Protein AF-A0A4D7B0X1-F1 (afdb_monomer)

Radius of gyration: 19.56 Å; Cα contacts (8 Å, |Δi|>4): 392; chains: 1; bounding box: 53×34×55 Å

Nearest PDB structures (foldseek):
  6jmq-assembly1_A  TM=2.233E-01  e=4.696E-01  Homo sapiens
  7f81-assembly4_D  TM=2.112E-01  e=8.836E+00  Enterobacter sp. CJF-002

Mean predicted aligned error: 10.94 Å

Solvent-accessible surface area (backbone atoms only — not comparable to full-atom values): 12988 Å² total; per-residue (Å²): 136,78,85,76,61,81,70,58,91,82,32,68,39,58,59,87,56,78,74,77,58,63,39,99,85,73,44,60,78,52,63,57,38,32,34,40,14,57,88,12,40,41,31,32,44,83,87,35,56,40,36,31,41,48,22,30,34,94,87,68,50,54,28,38,37,42,32,56,60,90,81,54,52,25,34,30,60,68,91,55,70,67,46,51,78,72,38,60,72,70,62,51,92,60,48,58,41,39,24,41,68,49,81,46,68,65,37,32,38,41,47,76,44,91,64,76,80,74,79,82,81,71,77,52,54,86,45,25,42,61,60,50,52,55,49,67,68,29,66,69,58,24,60,54,39,60,41,43,69,44,34,56,19,32,34,50,54,39,39,53,28,34,33,32,25,77,94,74,76,43,54,32,52,34,50,69,62,47,24,18,35,54,51,21,65,37,44,67,48,74,57,48,23,62,57,49,57,54,57,61,74,73,51,86,85,66,63,65,69,60,45,53,51,24,31,50,52,36,51,52,55,41,41,77,77,49,38,39,79,75,46,68,74,130

Secondary structure (DSSP, 8-state):
------PPTT-EEPTTPPP-PBPTTS-BS-SEEEEEETTEEEEEETTEEEEEEEEEPTTS-EEEEEE-TTT--EEEETT-SS-GGGTGGGT---PEEEEEEEEETTEEEEEE--SPPPP------TTTHHHHHHHHH-HHHHHHTTSHHHHHHHHHHHHT-EEEETTTTEEE---HHHHHHHHHHHH-SS--HHHHHHHHHH-SSS-HHHHHHHHHHHHHHHHHTT-EEEE---

pLDDT: mean 74.07, std 16.36, range [27.56, 95.06]

Foldseek 3Di:
DDPPPVQPPPLEDEQPPDQQDQDPVRHRPDQKGWYDQAPKIFIDGPNWTAKMFQAAEPVGAGFIWGDTPPPQKIKGWPDDHHCCLVVLVVLDLTAIFIFGWDGDNNGIHTYTDPDPDDLPPD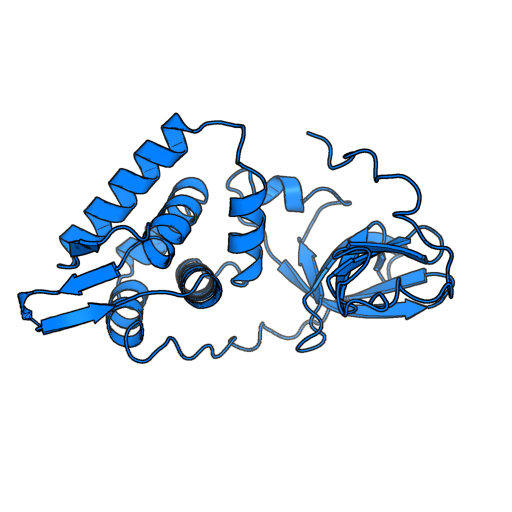DWDPQANVVLCVCLVDLVNLVVLSRPLLLLLLLCLQQQFWKAQVVVRGIHHGHLQRSLQSSCSSPVSSDHSVSSVVVNVPPPDPDVVSSVVSNVVSQVVCVVVRMHTPDGDD

Sequence (234 aa):
MYWRKEHPDGYFLSAGEAPPQRGVDGQWKRAAWGTRHGPAIVHWSSGTPTFVENAVMPDGRLIAASGYAIDGTWRTPVGEQAQAWARVWSGGDVQWVLGSLTLTADQAIFVADRKPWPPTLHFPSRSAAVMAAELLGSENLCARMRDTPLAVAMYITLYCFEWIKVVADESAWYTIDDAGQLLSDMRQYNETYIDFHSLYNCDKDENLDELDRNKKLSVDLLRDIGWHIVSSPR

Structure (mmCIF, N/CA/C/O backbone):
data_AF-A0A4D7B0X1-F1
#
_entry.id   AF-A0A4D7B0X1-F1
#
loop_
_atom_site.group_PDB
_atom_site.id
_atom_site.type_symbol
_atom_site.label_atom_id
_atom_site.label_alt_id
_atom_site.label_comp_id
_atom_site.label_asym_id
_atom_site.label_entity_id
_atom_site.label_seq_id
_atom_site.pdbx_PDB_ins_code
_atom_site.Cartn_x
_atom_site.Cartn_y
_atom_site.Cartn_z
_atom_site.occupancy
_atom_site.B_iso_or_equiv
_atom_site.auth_seq_id
_atom_site.auth_comp_id
_atom_site.auth_asym_id
_atom_site.auth_atom_id
_atom_site.pdbx_PDB_model_num
ATOM 1 N N . MET A 1 1 ? 4.215 16.809 -8.544 1.00 27.56 1 MET A N 1
ATOM 2 C CA . MET A 1 1 ? 5.584 17.277 -8.241 1.00 27.56 1 MET A CA 1
ATOM 3 C C . MET A 1 1 ? 6.542 16.100 -8.407 1.00 27.56 1 MET A C 1
ATOM 5 O O . MET A 1 1 ? 6.108 14.960 -8.357 1.00 27.56 1 MET A O 1
ATOM 9 N N . TYR A 1 2 ? 7.788 16.381 -8.763 1.00 29.67 2 TYR A N 1
ATOM 10 C CA . TYR A 1 2 ? 8.815 15.475 -9.278 1.00 29.67 2 TYR A CA 1
ATOM 11 C C . TYR A 1 2 ? 9.176 14.263 -8.387 1.00 29.67 2 TYR A C 1
ATOM 13 O O . TYR A 1 2 ? 9.557 14.450 -7.241 1.00 29.67 2 TYR A O 1
ATOM 21 N N . TRP A 1 3 ? 9.274 13.061 -8.977 1.00 33.94 3 TRP A N 1
ATOM 22 C CA . TRP A 1 3 ? 10.216 12.018 -8.515 1.00 33.94 3 TRP A CA 1
ATOM 23 C C . TRP A 1 3 ? 11.632 12.210 -9.080 1.00 33.94 3 TRP A C 1
ATOM 25 O O . TRP A 1 3 ? 12.499 11.370 -8.875 1.00 33.94 3 TRP A O 1
ATOM 35 N N . ARG A 1 4 ? 11.930 13.361 -9.703 1.00 37.19 4 ARG A N 1
ATOM 36 C CA . ARG A 1 4 ? 13.316 13.851 -9.781 1.00 37.19 4 ARG A CA 1
ATOM 37 C C . ARG A 1 4 ? 13.772 14.298 -8.388 1.00 37.19 4 ARG A C 1
ATOM 39 O O . ARG A 1 4 ? 14.064 15.468 -8.171 1.00 37.19 4 ARG A O 1
ATOM 46 N N . LYS A 1 5 ? 13.857 13.368 -7.437 1.00 44.00 5 LYS A N 1
ATOM 47 C CA . LYS A 1 5 ? 14.982 13.441 -6.512 1.00 44.00 5 LYS A CA 1
ATOM 48 C C . LYS A 1 5 ? 16.190 13.196 -7.398 1.00 44.00 5 LYS A C 1
ATOM 50 O O . LYS A 1 5 ? 16.258 12.158 -8.049 1.00 44.00 5 LYS A O 1
ATOM 55 N N . GLU A 1 6 ? 17.079 14.175 -7.512 1.00 51.66 6 GLU A N 1
ATOM 56 C CA . GLU A 1 6 ? 18.396 13.916 -8.083 1.00 51.66 6 GLU A CA 1
ATOM 57 C C . GLU A 1 6 ? 18.945 12.682 -7.370 1.00 51.66 6 GLU A C 1
ATOM 59 O O . GLU A 1 6 ? 19.074 12.651 -6.143 1.00 51.66 6 GLU A O 1
ATOM 64 N N . HIS A 1 7 ? 19.116 11.602 -8.127 1.00 59.69 7 HIS A N 1
ATOM 65 C CA . HIS A 1 7 ? 19.614 10.374 -7.549 1.00 59.69 7 HIS A CA 1
ATOM 66 C C . HIS A 1 7 ? 21.062 10.626 -7.133 1.00 59.69 7 HIS A C 1
ATOM 68 O O . HIS A 1 7 ? 21.815 11.194 -7.926 1.00 59.69 7 HIS A O 1
ATOM 74 N N . PRO A 1 8 ? 21.465 10.232 -5.914 1.00 60.56 8 PRO A N 1
ATOM 75 C CA . PRO A 1 8 ? 22.817 10.492 -5.449 1.00 60.56 8 PRO A CA 1
ATOM 76 C C . PRO A 1 8 ? 23.832 9.835 -6.388 1.00 60.56 8 PRO A C 1
ATOM 78 O O . PRO A 1 8 ? 23.559 8.776 -6.961 1.00 60.56 8 PRO A O 1
ATOM 81 N N . ASP A 1 9 ? 25.021 10.422 -6.512 1.00 60.91 9 ASP A N 1
ATOM 82 C CA . ASP A 1 9 ? 26.080 9.886 -7.370 1.00 60.91 9 ASP A CA 1
ATOM 83 C C . ASP A 1 9 ? 26.305 8.385 -7.122 1.00 60.91 9 ASP A C 1
ATOM 85 O O . ASP A 1 9 ? 26.335 7.911 -5.979 1.00 60.91 9 ASP A O 1
ATOM 89 N N . GLY A 1 10 ? 26.407 7.606 -8.202 1.00 65.19 10 GLY A N 1
ATOM 90 C CA . GLY A 1 10 ? 26.532 6.143 -8.152 1.00 65.19 10 GLY A CA 1
ATOM 91 C C . GLY A 1 10 ? 25.249 5.391 -7.771 1.00 65.19 10 GLY A C 1
ATOM 92 O O . GLY A 1 10 ? 25.317 4.218 -7.415 1.00 65.19 10 GLY A O 1
ATOM 93 N N . TYR A 1 11 ? 24.081 6.047 -7.759 1.00 72.25 11 TYR A N 1
ATOM 94 C CA . TYR A 1 11 ? 22.792 5.365 -7.577 1.00 72.25 11 TYR A CA 1
ATOM 95 C C . TYR A 1 11 ? 22.468 4.461 -8.763 1.00 72.25 11 TYR A C 1
ATOM 97 O O . TYR A 1 11 ? 21.994 3.346 -8.567 1.00 72.25 11 TYR A O 1
ATOM 105 N N . PHE A 1 12 ? 22.730 4.946 -9.978 1.00 79.50 12 PHE A N 1
ATOM 106 C CA . PHE A 1 12 ? 22.540 4.182 -11.201 1.00 79.50 12 PHE A CA 1
ATOM 107 C C . PHE A 1 12 ? 23.791 3.385 -11.533 1.00 79.50 12 PHE A C 1
ATOM 109 O O . PHE A 1 12 ? 24.844 3.957 -11.808 1.00 79.50 12 PHE A O 1
ATOM 116 N N . LEU A 1 13 ? 23.627 2.071 -11.540 1.00 76.19 13 LEU A N 1
ATOM 117 C CA . LEU A 1 13 ? 24.599 1.103 -12.006 1.00 76.19 13 LEU A CA 1
ATOM 118 C C . LEU A 1 13 ? 24.342 0.781 -13.480 1.00 76.19 13 LEU A C 1
ATOM 120 O O . LEU A 1 13 ? 23.212 0.879 -13.984 1.00 76.19 13 LEU A O 1
ATOM 124 N N . SER A 1 14 ? 25.398 0.381 -14.177 1.00 69.25 14 SER A N 1
ATOM 125 C CA . SER A 1 14 ? 25.279 -0.100 -15.553 1.00 69.25 14 SER A CA 1
ATOM 126 C C . SER A 1 14 ? 24.586 -1.467 -15.597 1.00 69.25 14 SER A C 1
ATOM 128 O O . SER A 1 14 ? 24.596 -2.219 -14.622 1.00 69.25 14 SER A O 1
ATOM 130 N N . ALA A 1 15 ? 23.980 -1.815 -16.736 1.00 61.88 15 ALA A N 1
ATOM 131 C CA . ALA A 1 15 ? 23.394 -3.140 -16.932 1.00 61.88 15 ALA A CA 1
ATOM 132 C C . ALA A 1 15 ? 24.458 -4.234 -16.704 1.00 61.88 15 ALA A C 1
ATOM 134 O O . ALA A 1 15 ? 25.516 -4.208 -17.332 1.00 61.88 15 ALA A O 1
ATOM 135 N N . GLY A 1 16 ? 24.190 -5.186 -15.805 1.00 62.53 16 GLY A N 1
ATOM 136 C CA . GLY A 1 16 ? 25.119 -6.280 -15.481 1.00 62.53 16 GLY A CA 1
ATOM 137 C C . GLY A 1 16 ? 26.222 -5.929 -14.476 1.00 62.53 16 GLY A C 1
ATOM 138 O O . GLY A 1 16 ? 27.001 -6.806 -14.103 1.00 62.53 16 GLY A O 1
ATOM 139 N N . GLU A 1 17 ? 26.281 -4.686 -14.000 1.00 69.00 17 GLU A N 1
ATOM 140 C CA . GLU A 1 17 ? 27.118 -4.333 -12.859 1.00 69.00 17 GLU A CA 1
ATOM 141 C C . GLU A 1 17 ? 26.571 -5.008 -11.593 1.00 69.00 17 GLU A C 1
ATOM 143 O O . GLU A 1 17 ? 25.360 -5.040 -11.351 1.00 69.00 17 GLU A O 1
ATOM 148 N N . ALA A 1 18 ? 27.464 -5.607 -10.804 1.00 63.78 18 ALA A N 1
ATOM 149 C CA . ALA A 1 18 ? 27.061 -6.329 -9.607 1.00 63.78 18 ALA A CA 1
ATOM 150 C C . ALA A 1 18 ? 26.418 -5.362 -8.595 1.00 63.78 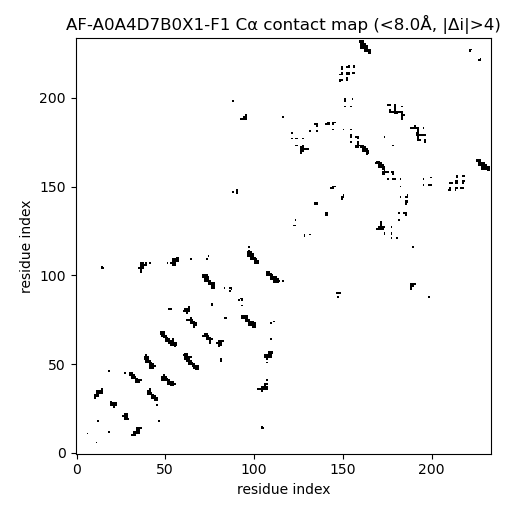18 ALA A C 1
ATOM 152 O O . ALA A 1 18 ? 26.918 -4.248 -8.413 1.00 63.78 18 ALA A O 1
ATOM 153 N N . PRO A 1 19 ? 25.343 -5.776 -7.900 1.00 63.41 19 PRO A N 1
ATOM 154 C CA . PRO A 1 19 ? 24.720 -4.940 -6.885 1.00 63.41 19 PRO A CA 1
ATOM 155 C C . PRO A 1 19 ? 25.736 -4.571 -5.791 1.00 63.41 19 PRO A C 1
ATOM 157 O O . PRO A 1 19 ? 26.666 -5.347 -5.529 1.00 63.41 19 PRO A O 1
ATOM 160 N N . PRO A 1 20 ? 25.570 -3.421 -5.111 1.00 66.94 20 PRO A N 1
ATOM 161 C CA . PRO A 1 20 ? 26.478 -3.003 -4.054 1.00 66.94 20 PRO A CA 1
ATOM 162 C C . PRO A 1 20 ? 26.483 -4.072 -2.963 1.00 66.94 20 PRO A C 1
ATOM 164 O O . PRO A 1 20 ? 25.470 -4.301 -2.308 1.00 66.94 20 PRO A O 1
ATOM 167 N N . GLN A 1 21 ? 27.610 -4.760 -2.783 1.00 60.84 21 GLN A N 1
ATOM 168 C CA . GLN A 1 21 ? 27.695 -5.825 -1.791 1.00 60.84 21 GLN A CA 1
ATOM 169 C C . GLN A 1 21 ? 27.638 -5.261 -0.369 1.00 60.84 21 GLN A C 1
ATOM 171 O O . GLN A 1 21 ? 27.997 -4.106 -0.101 1.00 60.84 21 GLN A O 1
ATOM 176 N N . ARG A 1 22 ? 27.224 -6.126 0.559 1.00 55.28 22 ARG A N 1
ATOM 177 C CA . ARG A 1 22 ? 27.390 -5.908 1.994 1.00 55.28 22 ARG A CA 1
ATOM 178 C C . ARG A 1 22 ? 28.862 -5.575 2.273 1.00 55.28 22 ARG A C 1
ATOM 180 O O . ARG A 1 22 ? 29.758 -6.273 1.802 1.00 55.28 22 ARG A O 1
ATOM 187 N N . GLY A 1 23 ? 29.111 -4.476 2.976 1.00 56.59 23 GLY A N 1
ATOM 188 C CA . GLY A 1 23 ? 30.443 -4.097 3.421 1.00 56.59 23 GLY A CA 1
ATOM 189 C C . GLY A 1 23 ? 31.044 -5.139 4.365 1.00 56.59 23 GLY A C 1
ATOM 190 O O . GLY A 1 23 ? 30.364 -6.046 4.845 1.00 56.59 23 GLY A O 1
ATOM 191 N N . VAL A 1 24 ? 32.342 -4.994 4.640 1.00 52.50 24 VAL A N 1
ATOM 192 C CA . VAL A 1 24 ? 33.104 -5.856 5.569 1.00 52.50 24 VAL A CA 1
ATOM 193 C C . VAL A 1 24 ? 32.531 -5.802 6.996 1.00 52.50 24 VAL A C 1
ATOM 195 O O . VAL A 1 24 ? 32.693 -6.732 7.776 1.00 52.50 24 VAL A O 1
ATOM 198 N N . ASP A 1 25 ? 31.808 -4.733 7.315 1.00 64.06 25 ASP A N 1
ATOM 199 C CA . ASP A 1 25 ? 31.071 -4.491 8.556 1.00 64.06 25 ASP A CA 1
ATOM 200 C C . ASP A 1 25 ? 29.677 -5.145 8.594 1.00 64.06 25 ASP A C 1
ATOM 202 O O . ASP A 1 25 ? 28.937 -4.986 9.565 1.00 64.06 25 ASP A O 1
ATOM 206 N N . GLY A 1 26 ? 29.281 -5.867 7.542 1.00 53.97 26 GLY A N 1
ATOM 207 C CA . GLY A 1 26 ? 27.947 -6.448 7.439 1.00 53.97 26 GLY A CA 1
ATOM 208 C C . GLY A 1 26 ? 26.840 -5.410 7.230 1.00 53.97 26 GLY A C 1
ATOM 209 O O . GLY A 1 26 ? 25.659 -5.764 7.322 1.00 53.97 26 GLY A O 1
ATOM 210 N N . GLN A 1 27 ? 27.169 -4.155 6.907 1.00 51.66 27 GLN A N 1
ATOM 211 C CA . GLN A 1 27 ? 26.181 -3.149 6.525 1.00 51.66 27 GLN A CA 1
ATOM 212 C C . GLN A 1 27 ? 26.054 -3.062 5.006 1.00 51.66 27 GLN A C 1
ATOM 214 O O . GLN A 1 27 ? 27.027 -3.179 4.263 1.00 51.66 27 GLN A O 1
ATOM 219 N N . TRP A 1 28 ? 24.834 -2.878 4.504 1.00 52.78 28 TRP A N 1
ATOM 220 C CA . TRP A 1 28 ? 24.652 -2.563 3.091 1.00 52.78 28 TRP A CA 1
ATOM 221 C C . TRP A 1 28 ? 25.232 -1.178 2.827 1.00 52.78 28 TRP A C 1
ATOM 223 O O . TRP A 1 28 ? 24.765 -0.198 3.401 1.00 52.78 28 TRP A O 1
ATOM 233 N N . LYS A 1 29 ? 26.223 -1.080 1.931 1.00 56.56 29 LYS A N 1
ATOM 234 C CA . LYS A 1 29 ? 26.797 0.222 1.549 1.00 56.56 29 LYS A CA 1
ATOM 235 C C . LYS A 1 29 ? 25.743 1.163 0.954 1.00 56.56 29 LYS A C 1
ATOM 237 O O . LYS A 1 29 ? 25.922 2.376 1.011 1.00 56.56 29 LYS A O 1
ATOM 242 N N . ARG A 1 30 ? 24.652 0.611 0.400 1.00 62.53 30 ARG A N 1
ATOM 243 C CA . ARG A 1 30 ? 23.421 1.319 0.016 1.00 62.53 30 ARG A CA 1
ATOM 244 C C . ARG A 1 30 ? 22.212 0.403 0.213 1.00 62.53 30 ARG A C 1
ATOM 246 O O . ARG A 1 30 ? 22.226 -0.723 -0.269 1.00 62.53 30 ARG A O 1
ATOM 253 N N . ALA A 1 31 ? 21.171 0.891 0.887 1.00 61.59 31 ALA A N 1
ATOM 254 C CA . ALA A 1 31 ? 19.913 0.155 1.058 1.00 61.59 31 ALA A CA 1
ATOM 255 C C . ALA A 1 31 ? 19.083 0.088 -0.241 1.00 61.59 31 ALA A C 1
ATOM 257 O O . ALA A 1 31 ? 18.299 -0.844 -0.410 1.00 61.59 31 ALA A O 1
ATOM 258 N N . ALA A 1 32 ? 19.287 1.045 -1.158 1.00 68.19 32 ALA A N 1
ATOM 259 C CA . ALA A 1 32 ? 18.614 1.117 -2.452 1.00 68.19 32 ALA A CA 1
ATOM 260 C C . ALA A 1 32 ? 19.537 1.634 -3.575 1.00 68.19 32 ALA A C 1
ATOM 262 O O . ALA A 1 32 ? 20.440 2.437 -3.319 1.00 68.19 32 ALA A O 1
ATOM 263 N N . TRP A 1 33 ? 19.306 1.181 -4.811 1.00 77.06 33 TRP A N 1
ATOM 264 C CA . TRP A 1 33 ? 20.043 1.570 -6.029 1.00 77.06 33 TRP A CA 1
ATOM 265 C C . TRP A 1 33 ? 19.199 1.317 -7.289 1.00 77.06 33 TRP A C 1
ATOM 267 O O . TRP A 1 33 ? 18.115 0.747 -7.193 1.00 77.06 33 TRP A O 1
ATOM 277 N N . GLY A 1 34 ? 19.679 1.728 -8.464 1.00 83.94 34 GLY A N 1
ATOM 278 C CA . GLY A 1 34 ? 19.015 1.498 -9.747 1.00 83.94 34 GLY A CA 1
ATOM 279 C C . GLY A 1 34 ? 19.928 0.857 -10.793 1.00 83.94 34 GLY A C 1
ATOM 280 O O . GLY A 1 34 ? 21.133 1.082 -10.775 1.00 83.94 34 GLY A O 1
ATOM 281 N N . THR A 1 35 ? 19.371 0.090 -11.729 1.00 85.81 35 THR A N 1
ATOM 282 C CA . THR A 1 35 ? 20.071 -0.442 -12.913 1.00 85.81 35 THR A CA 1
ATOM 283 C C . THR A 1 35 ? 19.352 -0.012 -14.186 1.00 85.81 35 THR A C 1
ATOM 285 O O . THR A 1 35 ? 18.122 0.067 -14.224 1.00 85.81 35 THR A O 1
ATOM 288 N N . ARG A 1 36 ? 20.110 0.266 -15.251 1.00 85.25 36 ARG A N 1
ATOM 289 C CA . ARG A 1 36 ? 19.537 0.547 -16.577 1.00 85.25 36 ARG A CA 1
ATOM 290 C C . ARG A 1 36 ? 19.287 -0.746 -17.350 1.00 85.25 36 ARG A C 1
ATOM 292 O O . ARG A 1 36 ? 20.145 -1.619 -17.358 1.00 85.25 36 ARG A O 1
ATOM 299 N N . HIS A 1 37 ? 18.139 -0.825 -18.015 1.00 85.56 37 HIS A N 1
ATOM 300 C CA . HIS A 1 37 ? 17.725 -1.928 -18.884 1.00 85.56 37 HIS A CA 1
ATOM 301 C C . HIS A 1 37 ? 17.146 -1.326 -20.174 1.00 85.56 37 HIS A C 1
ATOM 303 O O . HIS A 1 37 ? 15.938 -1.106 -20.292 1.00 85.56 37 HIS A O 1
ATOM 309 N N . GLY A 1 38 ? 18.033 -0.932 -21.093 1.00 85.56 38 GLY A N 1
ATOM 310 C CA . GLY A 1 38 ? 17.693 -0.048 -22.214 1.00 85.56 38 GLY A CA 1
ATOM 311 C C . GLY A 1 38 ? 17.099 1.287 -21.734 1.00 85.56 38 GLY A C 1
ATOM 312 O O . GLY A 1 38 ? 17.754 1.979 -20.948 1.00 85.56 38 GLY A O 1
ATOM 313 N N . PRO A 1 39 ? 15.887 1.683 -22.181 1.00 84.38 39 PRO A N 1
ATOM 314 C CA . PRO A 1 39 ? 15.225 2.903 -21.708 1.00 84.38 39 PRO A CA 1
ATOM 315 C C . PRO A 1 39 ? 14.630 2.769 -20.295 1.00 84.38 39 PRO A C 1
ATOM 317 O O . PRO A 1 39 ? 14.262 3.784 -19.698 1.00 84.38 39 PRO A O 1
ATOM 320 N N . ALA A 1 40 ? 14.529 1.545 -19.768 1.00 86.25 40 ALA A N 1
ATOM 321 C CA . ALA A 1 40 ? 13.970 1.282 -18.452 1.00 86.25 40 ALA A CA 1
ATOM 322 C C . ALA A 1 40 ? 15.001 1.480 -17.335 1.00 86.25 40 ALA A C 1
ATOM 324 O O . ALA A 1 40 ? 16.204 1.253 -17.511 1.00 86.25 40 ALA A O 1
ATOM 325 N N . ILE A 1 41 ? 14.508 1.867 -16.163 1.00 84.88 41 ILE A N 1
ATOM 326 C CA . ILE A 1 41 ? 15.285 1.963 -14.928 1.00 84.88 41 ILE A CA 1
ATOM 327 C C . ILE A 1 41 ? 14.619 1.062 -13.899 1.00 84.88 41 ILE A C 1
ATOM 329 O O . ILE A 1 41 ? 13.458 1.267 -13.567 1.00 84.88 41 ILE A O 1
ATOM 333 N N . VAL A 1 42 ? 15.348 0.074 -13.389 1.00 83.12 42 VAL A N 1
ATOM 334 C CA . VAL A 1 42 ? 14.868 -0.819 -12.328 1.00 83.12 42 VAL A CA 1
ATOM 335 C C . VAL A 1 42 ? 15.481 -0.377 -11.014 1.00 83.12 42 VAL A C 1
ATOM 337 O O . VAL A 1 42 ? 16.697 -0.253 -10.913 1.00 83.12 42 VAL A O 1
ATOM 340 N N . HIS A 1 43 ? 14.648 -0.159 -10.008 1.00 82.81 43 HIS A N 1
ATOM 341 C CA . HIS A 1 43 ? 15.032 0.236 -8.665 1.00 82.81 43 HIS A CA 1
ATOM 342 C C . HIS A 1 43 ? 15.003 -0.986 -7.754 1.00 82.81 43 HIS A C 1
ATOM 344 O O . HIS A 1 43 ? 14.066 -1.787 -7.773 1.00 82.81 43 HIS A O 1
ATOM 350 N N . TRP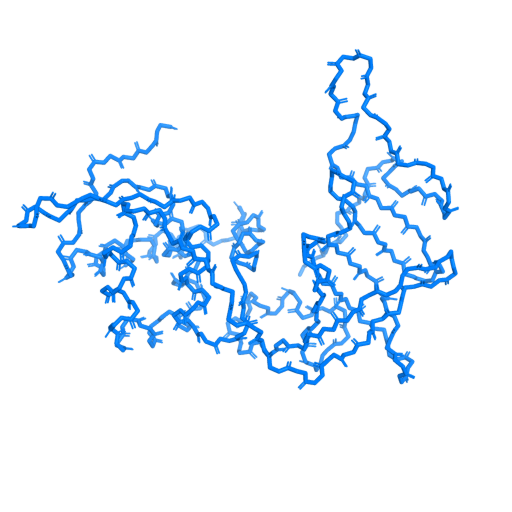 A 1 44 ? 16.043 -1.106 -6.943 1.00 78.25 44 TRP A N 1
ATOM 351 C CA . TRP A 1 44 ? 16.300 -2.233 -6.066 1.00 78.25 44 TRP A CA 1
ATOM 352 C C . TRP A 1 44 ? 16.314 -1.761 -4.619 1.00 78.25 44 TRP A C 1
ATOM 354 O O . TRP A 1 44 ? 16.840 -0.688 -4.318 1.00 78.25 44 TRP A O 1
ATOM 364 N N . SER A 1 45 ? 15.794 -2.594 -3.723 1.00 73.81 45 SER A N 1
ATOM 365 C CA . SER A 1 45 ? 15.909 -2.449 -2.275 1.00 73.81 45 SER A CA 1
ATOM 366 C C . SER A 1 45 ? 16.395 -3.765 -1.689 1.00 73.81 45 SER A C 1
ATOM 368 O O . SER A 1 45 ? 15.762 -4.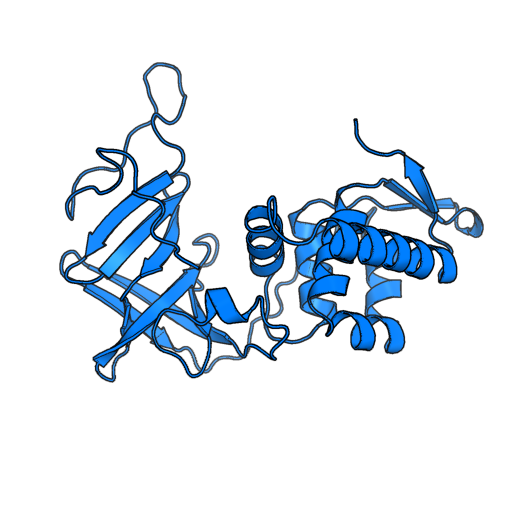802 -1.882 1.00 73.81 45 SER A O 1
ATOM 370 N N . SER A 1 46 ? 17.537 -3.744 -0.998 1.00 70.88 46 SER A N 1
ATOM 371 C CA . SER A 1 46 ? 18.113 -4.939 -0.354 1.00 70.88 46 SER A CA 1
ATOM 372 C C . SER A 1 46 ? 18.240 -6.164 -1.286 1.00 70.88 46 SER A C 1
ATOM 374 O O . SER A 1 46 ? 18.084 -7.303 -0.857 1.00 70.88 46 SER A O 1
ATOM 376 N N . GLY A 1 47 ? 18.526 -5.932 -2.572 1.00 72.75 47 GLY A N 1
ATOM 377 C CA . GLY A 1 47 ? 18.707 -6.973 -3.595 1.00 72.75 47 GLY A CA 1
ATOM 378 C C . GLY A 1 47 ? 17.419 -7.424 -4.286 1.00 72.75 47 GLY A C 1
ATOM 379 O O . GLY A 1 47 ? 17.487 -8.182 -5.249 1.00 72.75 47 GLY A O 1
ATOM 380 N N . THR A 1 48 ? 16.270 -6.914 -3.853 1.00 75.81 48 THR A N 1
ATOM 381 C CA . THR A 1 48 ? 14.960 -7.186 -4.445 1.00 75.81 48 THR A CA 1
ATOM 382 C C . THR A 1 48 ? 14.558 -6.033 -5.366 1.00 75.81 48 THR A C 1
ATOM 384 O O . THR A 1 48 ? 14.630 -4.881 -4.934 1.00 75.81 48 THR A O 1
ATOM 387 N N . PRO A 1 49 ? 14.137 -6.286 -6.618 1.00 79.44 49 PRO A N 1
ATOM 388 C CA . PRO A 1 49 ? 13.590 -5.234 -7.464 1.00 79.44 49 PRO A CA 1
ATOM 389 C C . PRO A 1 49 ? 12.230 -4.804 -6.900 1.00 79.44 49 PRO A C 1
ATOM 391 O O . PRO A 1 49 ? 11.388 -5.651 -6.602 1.00 79.44 49 PRO A O 1
ATOM 394 N N . THR A 1 50 ? 12.037 -3.499 -6.716 1.00 75.38 50 THR A N 1
ATOM 395 C CA . THR A 1 50 ? 10.838 -2.936 -6.071 1.00 75.38 50 THR A CA 1
ATOM 396 C C . THR A 1 50 ? 10.022 -2.030 -6.984 1.00 75.38 50 THR A C 1
ATOM 398 O O . THR A 1 50 ? 8.815 -1.865 -6.805 1.00 75.38 50 THR A O 1
ATOM 401 N N . PHE A 1 51 ? 10.675 -1.415 -7.966 1.00 80.12 51 PHE A N 1
ATOM 402 C CA . PHE A 1 51 ? 10.043 -0.455 -8.860 1.00 80.12 51 PHE A CA 1
ATOM 403 C C . PHE A 1 51 ? 10.762 -0.425 -10.205 1.00 80.12 51 PHE A C 1
ATOM 405 O O . PHE A 1 51 ? 11.965 -0.665 -10.279 1.00 80.12 51 PHE A O 1
ATOM 412 N N . VAL A 1 52 ? 10.031 -0.139 -11.275 1.00 81.88 52 VAL A N 1
ATOM 413 C CA . VAL A 1 52 ? 10.593 0.053 -12.609 1.00 81.88 52 VAL A CA 1
ATOM 414 C C . VAL A 1 52 ? 9.930 1.234 -13.303 1.00 81.88 52 VAL A C 1
ATOM 416 O O . VAL A 1 52 ? 8.704 1.338 -13.366 1.00 81.88 52 VAL A O 1
ATOM 419 N N . GLU A 1 53 ? 10.758 2.107 -13.862 1.00 83.81 53 GLU A N 1
ATOM 420 C CA . GLU A 1 53 ? 10.361 3.191 -14.752 1.00 83.81 53 GLU A CA 1
ATOM 421 C C . GLU A 1 53 ? 10.544 2.763 -16.207 1.00 83.81 53 GLU A C 1
ATOM 423 O O . GLU A 1 53 ? 11.515 2.082 -16.544 1.00 83.81 53 GLU A O 1
ATOM 428 N N . ASN A 1 54 ? 9.642 3.215 -17.083 1.00 84.38 54 ASN A N 1
ATOM 429 C CA . ASN A 1 54 ? 9.677 2.962 -18.527 1.00 84.38 54 ASN A CA 1
ATOM 430 C C . ASN A 1 54 ? 9.780 1.472 -18.900 1.00 84.38 54 ASN A C 1
ATOM 432 O O . ASN A 1 54 ? 10.419 1.125 -19.895 1.00 84.38 54 ASN A O 1
ATOM 436 N N . ALA A 1 55 ? 9.144 0.589 -18.126 1.00 86.81 55 ALA A N 1
ATOM 437 C CA . ALA A 1 55 ? 8.933 -0.786 -18.561 1.00 86.81 55 ALA A CA 1
ATOM 438 C C . ALA A 1 55 ? 8.062 -0.797 -19.824 1.00 86.81 55 ALA A C 1
ATOM 440 O O . ALA A 1 55 ? 7.179 0.044 -19.991 1.00 86.81 55 ALA A O 1
ATOM 441 N N . VAL A 1 56 ? 8.309 -1.748 -20.717 1.00 89.69 56 VAL A N 1
ATOM 442 C CA . VAL A 1 56 ? 7.630 -1.850 -22.011 1.00 89.69 56 VAL A CA 1
ATOM 443 C C . VAL A 1 56 ? 6.507 -2.883 -21.915 1.00 89.69 56 VAL A C 1
ATOM 445 O O . VAL A 1 56 ? 6.729 -4.010 -21.476 1.00 89.69 56 VAL A O 1
ATOM 448 N N . MET A 1 57 ? 5.294 -2.519 -22.326 1.00 88.56 57 MET A N 1
ATOM 449 C CA . MET A 1 57 ? 4.191 -3.466 -22.529 1.00 88.56 57 MET A CA 1
ATOM 450 C C . MET A 1 57 ? 4.289 -4.146 -23.909 1.00 88.56 57 MET A C 1
ATOM 452 O O . MET A 1 57 ? 4.914 -3.590 -24.811 1.00 88.56 57 MET A O 1
ATOM 456 N N . PRO A 1 58 ? 3.625 -5.298 -24.152 1.00 87.81 58 PRO A N 1
ATOM 457 C CA . PRO A 1 58 ? 3.646 -5.967 -25.461 1.00 87.81 58 PRO A CA 1
ATOM 458 C C . PRO A 1 58 ? 3.139 -5.112 -26.633 1.00 87.81 58 PRO A C 1
ATOM 460 O O . PRO A 1 58 ? 3.473 -5.384 -27.781 1.00 87.81 58 PRO A O 1
ATOM 463 N N . ASP A 1 59 ? 2.335 -4.084 -26.351 1.00 85.44 59 ASP A N 1
ATOM 464 C CA . ASP A 1 59 ? 1.842 -3.107 -27.330 1.00 85.44 59 ASP A CA 1
ATOM 465 C C . ASP A 1 59 ? 2.811 -1.926 -27.567 1.00 85.44 59 ASP A C 1
ATOM 467 O O . ASP A 1 59 ? 2.488 -1.000 -28.309 1.00 85.44 59 ASP A O 1
ATOM 471 N N . GLY A 1 60 ? 3.996 -1.947 -26.945 1.00 85.88 60 GLY A N 1
ATOM 472 C CA . GLY A 1 60 ? 5.040 -0.929 -27.066 1.00 85.88 60 GLY A CA 1
ATOM 473 C C . GLY A 1 60 ? 4.878 0.279 -26.141 1.00 85.88 60 GLY A C 1
ATOM 474 O O . GLY A 1 60 ? 5.738 1.162 -26.149 1.00 85.88 60 GLY A O 1
ATOM 475 N N . ARG A 1 61 ? 3.812 0.358 -25.331 1.00 85.62 61 ARG A N 1
ATOM 476 C CA . ARG A 1 61 ? 3.643 1.463 -24.376 1.00 85.62 61 ARG A CA 1
ATOM 477 C C . ARG A 1 61 ? 4.655 1.379 -23.237 1.00 85.62 61 ARG A C 1
ATOM 479 O O . ARG A 1 61 ? 4.963 0.295 -22.748 1.00 85.62 61 ARG A O 1
ATOM 486 N N . LEU A 1 62 ? 5.111 2.547 -22.786 1.00 84.38 62 LEU A N 1
ATOM 487 C CA . LEU A 1 62 ? 5.956 2.689 -21.602 1.00 84.38 62 LEU A CA 1
ATOM 488 C C . LEU A 1 62 ? 5.098 2.908 -20.357 1.00 84.38 62 LEU A C 1
ATOM 490 O O . LEU A 1 62 ? 4.226 3.781 -20.340 1.00 84.38 62 LEU A O 1
ATOM 494 N N . ILE A 1 63 ? 5.372 2.131 -19.316 1.00 81.44 63 ILE A N 1
ATOM 495 C CA . ILE A 1 63 ? 4.657 2.155 -18.042 1.00 81.44 63 ILE A CA 1
ATOM 496 C C . ILE A 1 63 ? 5.634 2.203 -16.870 1.00 81.44 63 ILE A C 1
ATOM 498 O O . ILE A 1 63 ? 6.806 1.847 -16.990 1.00 81.44 63 ILE A O 1
ATOM 502 N N . ALA A 1 64 ? 5.133 2.647 -15.723 1.00 80.94 64 ALA A N 1
ATOM 503 C CA . ALA A 1 64 ? 5.786 2.414 -14.445 1.00 80.94 64 ALA A CA 1
ATOM 504 C C . ALA A 1 64 ? 5.125 1.204 -13.777 1.00 80.94 64 ALA A C 1
ATOM 506 O O . ALA A 1 64 ? 3.895 1.085 -13.810 1.00 80.94 64 ALA A O 1
ATOM 507 N N . ALA A 1 65 ? 5.915 0.321 -13.174 1.00 79.75 65 ALA A N 1
ATOM 508 C CA . ALA A 1 65 ? 5.394 -0.805 -12.407 1.00 79.75 65 ALA A CA 1
ATOM 509 C C . ALA A 1 65 ? 6.075 -0.898 -11.044 1.00 79.75 65 ALA A C 1
ATOM 511 O O . ALA A 1 65 ? 7.264 -0.612 -10.915 1.00 79.75 65 ALA A O 1
ATOM 512 N N . SER A 1 66 ? 5.320 -1.307 -10.031 1.00 77.31 66 SER A N 1
ATOM 513 C CA . SER A 1 66 ? 5.875 -1.702 -8.736 1.00 77.31 66 SER A CA 1
ATOM 514 C C . SER A 1 66 ? 5.622 -3.181 -8.502 1.00 77.31 66 SER A C 1
ATOM 516 O O . SER A 1 66 ? 4.710 -3.775 -9.080 1.00 77.31 66 SER A O 1
ATOM 518 N N . GLY A 1 67 ? 6.448 -3.776 -7.664 1.00 71.19 67 GLY A N 1
ATOM 519 C CA . GLY A 1 67 ? 6.288 -5.147 -7.220 1.00 71.19 67 GLY A CA 1
ATOM 520 C C . GLY A 1 67 ? 7.142 -5.366 -5.988 1.00 71.19 67 GLY A C 1
ATOM 521 O O . GLY A 1 67 ? 8.062 -4.598 -5.716 1.00 71.19 67 GLY A O 1
ATOM 522 N N . TYR A 1 68 ? 6.854 -6.416 -5.234 1.00 62.09 68 TYR A N 1
ATOM 523 C CA . TYR A 1 68 ? 7.785 -6.917 -4.235 1.00 62.09 68 TYR A CA 1
ATOM 524 C C . TYR A 1 68 ? 8.063 -8.368 -4.581 1.00 62.09 68 TYR A C 1
ATOM 526 O O . TYR A 1 68 ? 7.151 -9.182 -4.635 1.00 62.09 68 TYR A O 1
ATOM 534 N N . ALA A 1 69 ? 9.322 -8.705 -4.856 1.00 47.91 69 ALA A N 1
ATOM 535 C CA . ALA A 1 69 ? 9.668 -9.999 -5.443 1.00 47.91 69 ALA A CA 1
ATOM 536 C C . ALA A 1 69 ? 9.476 -11.216 -4.515 1.00 47.91 69 ALA A C 1
ATOM 538 O O . ALA A 1 69 ? 9.915 -12.302 -4.884 1.00 47.91 69 ALA A O 1
ATOM 539 N N . ILE A 1 70 ? 8.851 -11.072 -3.336 1.00 48.19 70 ILE A N 1
ATOM 540 C CA . ILE A 1 70 ? 8.574 -12.222 -2.458 1.00 48.19 70 ILE A CA 1
ATOM 541 C C . ILE A 1 70 ? 7.690 -13.254 -3.178 1.00 48.19 70 ILE A C 1
ATOM 543 O O . ILE A 1 70 ? 7.890 -14.448 -2.976 1.00 48.19 70 ILE A O 1
ATOM 547 N N . ASP A 1 71 ? 6.783 -12.825 -4.060 1.00 56.22 71 ASP A N 1
ATOM 548 C CA . ASP A 1 71 ? 5.920 -13.715 -4.852 1.00 56.22 71 ASP A CA 1
ATOM 549 C C . ASP A 1 71 ? 6.092 -13.565 -6.379 1.00 56.22 71 ASP A C 1
ATOM 551 O O . ASP A 1 71 ? 5.551 -14.360 -7.146 1.00 56.22 71 ASP A O 1
ATOM 555 N N . GLY A 1 72 ? 6.875 -12.576 -6.827 1.00 63.75 72 GLY A N 1
ATOM 556 C CA . GLY A 1 72 ? 7.101 -12.286 -8.245 1.00 63.75 72 GLY A CA 1
ATOM 557 C C . GLY A 1 72 ? 5.969 -11.504 -8.917 1.00 63.75 72 GLY A C 1
ATOM 558 O O . GLY A 1 72 ? 6.006 -11.334 -10.139 1.00 63.75 72 GLY A O 1
ATOM 559 N N . THR A 1 73 ? 4.998 -11.005 -8.148 1.00 71.12 73 THR A N 1
ATOM 560 C CA . THR A 1 73 ? 3.863 -10.243 -8.668 1.00 71.12 73 THR A CA 1
ATOM 561 C C . THR A 1 73 ? 4.250 -8.780 -8.883 1.00 71.12 73 THR A C 1
ATOM 563 O O . THR A 1 73 ? 4.738 -8.093 -7.983 1.00 71.12 73 THR A O 1
ATOM 566 N N . TRP A 1 74 ? 4.003 -8.285 -10.095 1.00 80.06 74 TRP A N 1
ATOM 567 C CA . TRP A 1 74 ? 4.170 -6.882 -10.465 1.00 80.06 74 TRP A CA 1
ATOM 568 C C . TRP A 1 74 ? 2.831 -6.268 -10.830 1.00 80.06 74 TRP A C 1
ATOM 570 O O . TRP A 1 74 ? 1.893 -6.960 -11.225 1.00 80.06 74 TRP A O 1
ATOM 580 N N . ARG A 1 75 ? 2.744 -4.944 -10.758 1.00 77.31 75 ARG A N 1
ATOM 581 C CA . ARG A 1 75 ? 1.527 -4.229 -11.128 1.00 77.31 75 ARG A CA 1
ATOM 582 C C . ARG A 1 75 ? 1.779 -2.846 -11.685 1.00 77.31 75 ARG A C 1
ATOM 584 O O . ARG A 1 75 ? 2.771 -2.190 -11.374 1.00 77.31 75 ARG A O 1
ATOM 591 N N . THR A 1 76 ? 0.813 -2.388 -12.463 1.00 76.69 76 THR A N 1
ATOM 592 C CA . THR A 1 76 ? 0.786 -1.053 -13.053 1.00 76.69 76 THR A CA 1
ATOM 593 C C . THR A 1 76 ? -0.645 -0.510 -13.034 1.00 76.69 76 THR A C 1
ATOM 595 O O . THR A 1 76 ? -1.588 -1.290 -13.175 1.00 76.69 76 THR A O 1
ATOM 598 N N . PRO A 1 77 ? -0.858 0.795 -12.826 1.00 71.25 77 PRO A N 1
ATOM 599 C CA . PRO A 1 77 ? -2.197 1.377 -12.854 1.00 71.25 77 PRO A CA 1
ATOM 600 C C . PRO A 1 77 ? -2.791 1.375 -14.276 1.00 71.25 77 PRO A C 1
ATOM 602 O O . PRO A 1 77 ? -2.087 1.579 -15.269 1.00 71.25 77 PRO A O 1
ATOM 605 N N . VAL A 1 78 ? -4.105 1.172 -14.391 1.00 66.12 78 VAL A N 1
ATOM 606 C CA . VAL A 1 78 ? -4.845 1.272 -15.658 1.00 66.12 78 VAL A CA 1
ATOM 607 C C . VAL A 1 78 ? -4.874 2.735 -16.112 1.00 66.12 78 VAL A C 1
ATOM 609 O O . VAL A 1 78 ? -5.344 3.608 -15.392 1.00 66.12 78 VAL A O 1
ATOM 612 N N . GLY A 1 79 ? -4.454 2.998 -17.352 1.00 54.44 79 GLY A N 1
ATOM 613 C CA . GLY A 1 79 ? -4.878 4.199 -18.080 1.00 54.44 79 GLY A CA 1
ATOM 614 C C . GLY A 1 79 ? -3.901 5.374 -18.186 1.00 54.44 79 GLY A C 1
ATOM 615 O O . GLY A 1 79 ? -4.229 6.296 -18.924 1.00 54.44 79 GLY A O 1
ATOM 616 N N . GLU A 1 80 ? -2.704 5.366 -17.581 1.00 49.84 80 GLU A N 1
ATOM 617 C CA . GLU A 1 80 ? -1.747 6.479 -17.768 1.00 49.84 80 GLU A CA 1
ATOM 618 C C . GLU A 1 80 ? -0.281 6.078 -17.975 1.00 49.84 80 GLU A C 1
ATOM 620 O O . GLU A 1 80 ? 0.233 5.127 -17.390 1.00 49.84 80 GLU A O 1
ATOM 625 N N . GLN A 1 81 ? 0.403 6.880 -18.802 1.00 49.66 81 GLN A N 1
ATOM 626 C CA . GLN A 1 81 ? 1.858 6.901 -18.951 1.00 49.66 81 GLN A CA 1
ATOM 627 C C . GLN A 1 81 ? 2.507 7.347 -17.634 1.00 49.66 81 GLN A C 1
ATOM 629 O O . GLN A 1 81 ? 2.261 8.465 -17.195 1.00 49.66 81 GLN A O 1
ATOM 634 N N . ALA A 1 82 ? 3.349 6.490 -17.047 1.00 42.25 82 ALA A N 1
ATOM 635 C CA . ALA A 1 82 ? 4.389 6.757 -16.035 1.00 42.25 82 ALA A CA 1
ATOM 636 C C . ALA A 1 82 ? 4.061 7.597 -14.768 1.00 42.25 82 ALA A C 1
ATOM 638 O O . ALA A 1 82 ? 4.912 7.687 -13.889 1.00 42.25 82 ALA A O 1
ATOM 639 N N . GLN A 1 83 ? 2.871 8.188 -14.616 1.00 45.28 83 GLN A N 1
ATOM 640 C CA . GLN A 1 83 ? 2.561 9.173 -13.567 1.00 45.28 83 GLN A CA 1
ATOM 641 C C . GLN A 1 83 ? 1.456 8.746 -12.598 1.00 45.28 83 GLN A C 1
ATOM 643 O O . GLN A 1 83 ? 1.221 9.436 -11.610 1.00 45.28 83 GLN A O 1
ATOM 648 N N . ALA A 1 84 ? 0.794 7.611 -12.814 1.00 43.91 84 ALA A N 1
ATOM 649 C CA . ALA A 1 84 ? -0.390 7.271 -12.027 1.00 43.91 84 ALA A CA 1
ATOM 650 C C . ALA A 1 84 ? -0.107 6.933 -10.548 1.00 43.91 84 ALA A C 1
ATOM 652 O O . ALA A 1 84 ? -1.005 7.067 -9.722 1.00 43.91 84 ALA A O 1
ATOM 653 N N . TRP A 1 85 ? 1.142 6.652 -10.159 1.00 44.69 85 TRP A N 1
ATOM 654 C CA . TRP A 1 85 ? 1.507 6.612 -8.736 1.00 44.69 85 TRP A CA 1
ATOM 655 C C . TRP A 1 85 ? 1.366 7.971 -8.057 1.00 44.69 85 TRP A C 1
ATOM 657 O O . TRP A 1 85 ? 0.979 8.004 -6.902 1.00 44.69 85 TRP A O 1
ATOM 667 N N . ALA A 1 86 ? 1.582 9.082 -8.769 1.00 41.47 86 ALA A N 1
ATOM 668 C CA . ALA A 1 86 ? 1.283 10.423 -8.264 1.00 41.47 86 ALA A CA 1
ATOM 669 C C . ALA A 1 86 ? -0.230 10.734 -8.255 1.00 41.47 86 ALA A C 1
ATOM 671 O O . ALA A 1 86 ? -0.627 11.765 -7.728 1.00 41.47 86 ALA A O 1
ATOM 672 N N . ARG A 1 87 ? -1.081 9.861 -8.825 1.00 39.09 87 ARG A N 1
ATOM 673 C CA . ARG A 1 87 ? -2.553 9.971 -8.806 1.00 39.09 87 ARG A CA 1
ATOM 674 C C . ARG A 1 87 ? -3.259 9.066 -7.804 1.00 39.09 87 ARG A C 1
ATOM 676 O O . ARG A 1 87 ? -4.390 9.376 -7.447 1.00 39.09 87 ARG A O 1
ATOM 683 N N . VAL A 1 88 ? -2.596 8.043 -7.255 1.00 43.06 88 VAL A N 1
ATOM 684 C CA . VAL A 1 88 ? -3.073 7.391 -6.011 1.00 43.06 88 VAL A CA 1
ATOM 685 C C . VAL A 1 88 ? -3.306 8.458 -4.916 1.00 43.06 88 VAL A C 1
ATOM 687 O O . VAL A 1 88 ? -4.179 8.324 -4.067 1.00 43.06 88 VAL A O 1
ATOM 690 N N . TRP A 1 89 ? -2.597 9.585 -5.024 1.00 46.66 89 TRP A N 1
ATOM 691 C CA . TRP A 1 89 ? -2.633 10.750 -4.150 1.00 46.66 89 TRP A CA 1
ATOM 692 C C . TRP A 1 89 ? -3.800 11.710 -4.416 1.00 46.66 89 TRP A C 1
ATOM 694 O O . TRP A 1 89 ? -4.136 12.505 -3.549 1.00 46.66 89 TRP A O 1
ATOM 704 N N . SER A 1 90 ? -4.436 11.667 -5.593 1.00 45.12 90 SER A N 1
ATOM 705 C CA . SER A 1 90 ? -5.526 12.593 -5.944 1.00 45.12 90 SER A CA 1
ATOM 706 C C . SER A 1 90 ? -6.918 12.067 -5.571 1.00 45.12 90 SER A C 1
ATOM 708 O O . SER A 1 90 ? -7.912 12.596 -6.061 1.00 45.12 90 SER A O 1
ATOM 710 N N . GLY A 1 91 ? -7.000 11.007 -4.755 1.00 46.97 91 GLY A N 1
ATOM 711 C CA . GLY A 1 91 ? -8.273 10.432 -4.299 1.00 46.97 91 GLY A CA 1
ATOM 712 C C . GLY A 1 91 ? -9.113 9.785 -5.407 1.00 46.97 91 GLY A C 1
ATOM 713 O O . GLY A 1 91 ? -10.323 9.659 -5.258 1.00 46.97 91 GLY A O 1
ATOM 714 N N . GLY A 1 92 ? -8.494 9.419 -6.534 1.00 50.44 92 GLY A N 1
ATOM 715 C CA . GLY A 1 92 ? -9.174 8.714 -7.620 1.00 50.44 92 GLY A CA 1
ATOM 716 C C . GLY A 1 92 ? -9.129 7.200 -7.429 1.00 50.44 92 GLY A C 1
ATOM 717 O O . GLY A 1 92 ? -8.148 6.673 -6.909 1.00 50.44 92 GLY A O 1
ATOM 7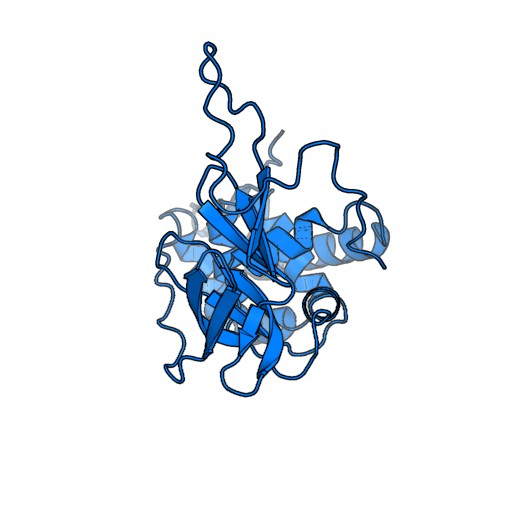18 N N . ASP A 1 93 ? -10.160 6.504 -7.907 1.00 57.03 93 ASP A N 1
ATOM 719 C CA . ASP A 1 93 ? -10.181 5.043 -7.998 1.00 57.03 93 ASP A CA 1
ATOM 720 C C . ASP A 1 93 ? -9.062 4.578 -8.947 1.00 57.03 93 ASP A C 1
ATOM 722 O O . ASP A 1 93 ? -9.200 4.620 -10.174 1.00 57.03 93 ASP A O 1
ATOM 726 N N . VAL A 1 94 ? -7.918 4.163 -8.396 1.00 60.66 94 VAL A N 1
ATOM 727 C CA . VAL A 1 94 ? -6.824 3.602 -9.194 1.00 60.66 94 VAL A CA 1
ATOM 728 C C . VAL A 1 94 ? -7.067 2.111 -9.354 1.00 60.66 94 VAL A C 1
ATOM 730 O O . VAL A 1 94 ? -6.889 1.329 -8.427 1.00 60.66 94 VAL A O 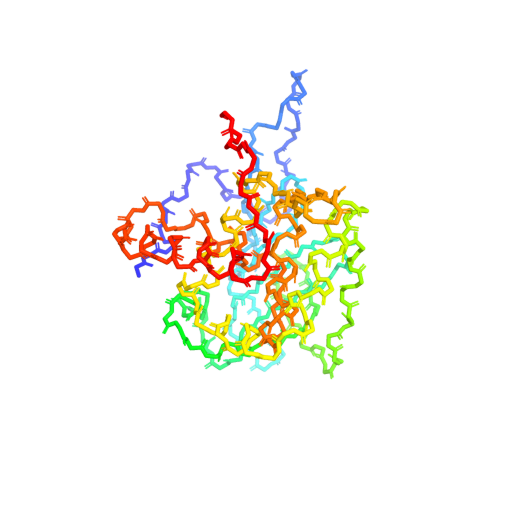1
ATOM 733 N N . GLN A 1 95 ? -7.463 1.706 -10.557 1.00 66.56 95 GLN A N 1
ATOM 734 C CA . GLN A 1 95 ? -7.505 0.292 -10.906 1.00 66.56 95 GLN A CA 1
ATOM 735 C C . GLN A 1 95 ? -6.093 -0.203 -11.214 1.00 66.56 95 GLN A C 1
ATOM 737 O O . GLN A 1 95 ? -5.392 0.381 -12.041 1.00 66.56 95 GLN A O 1
ATOM 742 N N . TRP A 1 96 ? -5.692 -1.303 -10.586 1.00 71.88 96 TRP A N 1
ATOM 743 C CA . TRP A 1 96 ? -4.405 -1.950 -10.827 1.00 71.88 96 TRP A CA 1
ATOM 744 C C . TRP A 1 96 ? -4.534 -3.109 -11.813 1.00 71.88 96 TRP A C 1
ATOM 746 O O . TRP A 1 96 ? -5.453 -3.922 -11.729 1.00 71.88 96 TRP A O 1
ATOM 756 N N . VAL A 1 97 ? -3.574 -3.203 -12.731 1.00 77.06 97 VAL A N 1
ATOM 757 C CA . VAL A 1 97 ? -3.351 -4.376 -13.577 1.00 77.06 97 VAL A CA 1
ATOM 758 C C . VAL A 1 97 ? -2.178 -5.149 -13.009 1.00 77.06 97 VAL A C 1
ATOM 760 O O . VAL A 1 97 ? -1.073 -4.613 -12.914 1.00 77.06 97 VAL A O 1
ATOM 763 N N . LEU A 1 98 ? -2.421 -6.407 -12.660 1.00 78.31 98 LEU A N 1
ATOM 764 C CA . LEU A 1 98 ? -1.375 -7.343 -12.277 1.00 78.31 98 LEU A CA 1
ATOM 765 C C . LEU A 1 98 ? -0.617 -7.854 -13.490 1.00 78.31 98 LEU A C 1
ATOM 767 O O . LEU A 1 98 ? -1.123 -7.827 -14.608 1.00 78.31 98 LEU A O 1
ATOM 771 N N . GLY A 1 99 ? 0.588 -8.348 -13.264 1.00 82.56 99 GLY A N 1
ATOM 772 C CA . GLY A 1 99 ? 1.393 -8.950 -14.300 1.00 82.56 99 GLY A CA 1
ATOM 773 C C . GLY A 1 99 ? 2.723 -9.476 -13.804 1.00 82.56 99 GLY A C 1
ATOM 774 O O . GLY A 1 99 ? 3.037 -9.474 -12.614 1.00 82.56 99 GLY A O 1
ATOM 775 N N . SER A 1 100 ? 3.527 -9.883 -14.772 1.00 86.62 100 SER A N 1
ATOM 776 C CA . SER A 1 100 ? 4.904 -10.305 -14.572 1.00 86.62 100 SER A CA 1
ATOM 777 C C . SER A 1 100 ? 5.857 -9.268 -15.154 1.00 86.62 100 SER A C 1
ATOM 779 O O . SER A 1 100 ? 5.559 -8.627 -16.166 1.00 86.62 100 SER A O 1
ATOM 781 N N . LEU A 1 101 ? 7.020 -9.113 -14.521 1.00 87.12 101 LEU A N 1
ATOM 782 C CA . LEU A 1 101 ? 8.113 -8.313 -15.058 1.00 87.12 101 LEU A CA 1
ATOM 783 C C . LEU A 1 101 ? 9.263 -9.230 -15.462 1.00 87.12 101 LEU A C 1
ATOM 785 O O . LEU A 1 101 ? 9.813 -9.961 -14.641 1.00 87.12 101 LEU A O 1
ATOM 789 N N . THR A 1 102 ? 9.649 -9.158 -16.731 1.00 90.25 102 THR A N 1
ATOM 790 C CA . THR A 1 102 ? 10.845 -9.824 -17.247 1.00 90.25 102 THR A CA 1
ATOM 791 C C . THR A 1 102 ? 11.958 -8.802 -17.408 1.00 90.25 102 THR A C 1
ATOM 793 O O . THR A 1 102 ? 11.804 -7.820 -18.136 1.00 90.25 102 THR A O 1
ATOM 796 N N . LEU A 1 103 ? 13.089 -9.045 -16.747 1.00 86.94 103 LEU A N 1
ATOM 797 C CA . LEU A 1 103 ? 14.275 -8.195 -16.817 1.00 86.94 103 LEU A CA 1
ATOM 798 C C . LEU A 1 103 ? 15.339 -8.837 -17.711 1.00 86.94 103 LEU A C 1
ATOM 800 O O . LEU A 1 103 ? 15.758 -9.969 -17.484 1.00 86.94 103 LEU A O 1
ATOM 804 N N . THR A 1 104 ? 15.806 -8.090 -18.708 1.00 87.50 104 THR A N 1
ATOM 805 C CA . THR A 1 104 ? 16.943 -8.444 -19.577 1.00 87.50 104 THR A CA 1
ATOM 806 C C . THR A 1 104 ? 17.904 -7.264 -19.644 1.00 87.50 104 THR A C 1
ATOM 808 O O . THR A 1 104 ? 17.502 -6.156 -19.310 1.00 87.50 104 THR A O 1
ATOM 811 N N . ALA A 1 105 ? 19.150 -7.443 -20.088 1.00 84.00 105 ALA A N 1
ATOM 812 C CA . ALA A 1 105 ? 20.110 -6.332 -20.169 1.00 84.00 105 ALA A CA 1
ATOM 813 C C . ALA A 1 105 ? 19.591 -5.127 -20.988 1.00 84.00 105 ALA A C 1
ATOM 815 O O . ALA A 1 105 ? 19.875 -3.981 -20.644 1.00 84.00 105 ALA A O 1
ATOM 816 N N . ASP A 1 106 ? 18.775 -5.383 -22.014 1.00 87.88 106 ASP A N 1
ATOM 817 C CA . ASP A 1 106 ? 18.343 -4.367 -22.978 1.00 87.88 106 ASP A CA 1
ATOM 818 C C . ASP A 1 106 ? 16.943 -3.803 -22.709 1.00 87.88 106 ASP A C 1
ATOM 820 O O . ASP A 1 106 ? 16.564 -2.797 -23.303 1.00 87.88 106 ASP A O 1
ATOM 824 N N . GLN A 1 107 ? 16.147 -4.443 -21.849 1.00 89.25 107 GLN A N 1
ATOM 825 C CA . GLN A 1 107 ? 14.758 -4.043 -21.604 1.00 89.25 107 GLN A CA 1
ATOM 826 C C . GLN A 1 107 ? 14.177 -4.650 -20.326 1.00 89.25 107 GLN A C 1
ATOM 828 O O . GLN A 1 107 ? 14.545 -5.754 -19.911 1.00 89.25 107 GLN A O 1
ATOM 833 N N . ALA A 1 108 ? 13.191 -3.949 -19.768 1.00 89.56 108 ALA A N 1
ATOM 834 C CA . ALA A 1 108 ? 12.249 -4.473 -18.788 1.00 89.56 108 ALA A CA 1
ATOM 835 C C . ALA A 1 108 ? 10.862 -4.575 -19.439 1.00 89.56 108 ALA A C 1
ATOM 837 O O . ALA A 1 108 ? 10.320 -3.562 -19.882 1.00 89.56 108 ALA A O 1
ATOM 838 N N . ILE A 1 109 ? 10.297 -5.781 -19.517 1.00 91.56 109 ILE A N 1
ATOM 839 C CA . ILE A 1 109 ? 8.992 -6.029 -20.145 1.00 91.56 109 ILE A CA 1
ATOM 840 C C . ILE A 1 109 ? 7.967 -6.352 -19.066 1.00 91.56 109 ILE A C 1
ATOM 842 O O . ILE A 1 109 ? 8.162 -7.301 -18.307 1.00 91.56 109 ILE A O 1
ATOM 846 N N . PHE A 1 110 ? 6.864 -5.606 -19.035 1.00 89.06 110 PHE A N 1
ATOM 847 C CA . PHE A 1 110 ? 5.714 -5.900 -18.184 1.00 89.06 110 PHE A CA 1
ATOM 848 C C . PHE A 1 110 ? 4.620 -6.594 -18.994 1.00 89.06 110 PHE A C 1
ATOM 850 O O . PHE A 1 110 ? 4.134 -6.047 -19.985 1.00 89.06 110 PHE A O 1
ATOM 857 N N . VAL A 1 111 ? 4.189 -7.776 -18.560 1.00 88.75 111 VAL A N 1
ATOM 858 C CA . VAL A 1 111 ? 3.091 -8.520 -19.186 1.00 88.75 111 VAL A CA 1
ATOM 859 C C . VAL A 1 111 ? 1.936 -8.608 -18.210 1.00 88.75 111 VAL A C 1
ATOM 861 O O . VAL A 1 111 ? 2.056 -9.251 -17.174 1.00 88.75 111 VAL A O 1
ATOM 864 N N . ALA A 1 112 ? 0.818 -7.979 -18.565 1.00 85.50 112 ALA A N 1
ATOM 865 C CA . ALA A 1 112 ? -0.393 -8.009 -17.762 1.00 85.50 112 ALA A CA 1
ATOM 866 C C . ALA A 1 112 ? -0.968 -9.431 -17.655 1.00 85.50 112 ALA A C 1
ATOM 868 O O . ALA A 1 112 ? -1.295 -10.060 -18.666 1.00 85.50 112 ALA A O 1
ATOM 869 N N . ASP A 1 113 ? -1.177 -9.886 -16.428 1.00 78.50 113 ASP A N 1
ATOM 870 C CA . ASP A 1 113 ? -1.929 -11.082 -16.110 1.00 78.50 113 ASP A CA 1
ATOM 871 C C . ASP A 1 113 ? -3.405 -10.715 -15.990 1.00 78.50 113 ASP A C 1
ATOM 873 O O . ASP A 1 113 ? -3.813 -9.883 -15.186 1.00 78.50 113 ASP A O 1
ATOM 877 N N . ARG A 1 114 ? -4.252 -11.377 -16.782 1.00 63.44 114 ARG A N 1
ATOM 878 C CA . ARG A 1 114 ? -5.716 -11.229 -16.674 1.00 63.44 114 ARG A CA 1
ATOM 879 C C . ARG A 1 114 ? -6.310 -12.004 -15.497 1.00 63.44 114 ARG A C 1
ATOM 881 O O . ARG A 1 114 ? -7.529 -12.145 -15.412 1.00 63.44 114 ARG A O 1
ATOM 888 N N . LYS A 1 115 ? -5.468 -12.591 -14.646 1.00 58.34 115 LYS A N 1
ATOM 889 C CA . LYS A 1 115 ? -5.938 -13.351 -13.494 1.00 58.34 115 LYS A CA 1
ATOM 890 C C . LYS A 1 115 ? -6.410 -12.371 -12.417 1.00 58.34 115 LYS A C 1
ATOM 892 O O . LYS A 1 115 ? -5.746 -11.358 -12.205 1.00 58.34 115 LYS A O 1
ATOM 897 N N . PRO A 1 116 ? -7.544 -12.651 -11.756 1.00 52.66 116 PRO A N 1
ATOM 898 C CA . PRO A 1 116 ? -7.953 -11.873 -10.599 1.00 52.66 116 PRO A CA 1
ATOM 899 C C . PRO A 1 116 ? -6.876 -11.953 -9.514 1.00 52.66 116 PRO A C 1
ATOM 901 O O . PRO A 1 116 ? -6.158 -12.954 -9.425 1.00 52.66 116 PRO A O 1
ATOM 904 N N . TRP A 1 117 ? -6.792 -10.894 -8.708 1.00 53.66 117 TRP A N 1
ATOM 905 C CA . TRP A 1 117 ? -5.935 -10.822 -7.529 1.00 53.66 117 TRP A CA 1
ATOM 906 C C . TRP A 1 117 ? -6.092 -12.111 -6.703 1.00 53.66 117 TRP A C 1
ATOM 908 O O . TRP A 1 117 ? -7.218 -12.406 -6.284 1.00 53.66 117 TRP A O 1
ATOM 918 N N . PRO A 1 118 ? -5.039 -12.927 -6.489 1.00 52.78 118 PRO A N 1
ATOM 919 C CA . PRO A 1 118 ? -5.140 -13.983 -5.496 1.00 52.78 118 PRO A CA 1
ATOM 920 C C . PRO A 1 118 ? -5.338 -13.279 -4.153 1.00 52.78 118 PRO A C 1
ATOM 922 O O . PRO A 1 118 ? -4.549 -12.384 -3.859 1.00 52.78 118 PRO A O 1
ATOM 925 N N . PRO A 1 119 ? -6.366 -13.610 -3.350 1.00 50.66 119 PRO A N 1
ATOM 926 C CA . PRO A 1 119 ? -6.523 -12.987 -2.045 1.00 50.66 119 PRO A CA 1
ATOM 927 C C . PRO A 1 119 ? -5.197 -13.138 -1.309 1.00 50.66 119 PRO A C 1
ATOM 929 O O . PRO A 1 119 ? -4.724 -14.258 -1.096 1.00 50.66 119 PRO A O 1
ATOM 932 N N . THR A 1 120 ? -4.562 -12.009 -1.005 1.00 51.88 120 THR A N 1
ATOM 933 C CA . THR A 1 120 ? -3.384 -11.972 -0.152 1.00 51.88 120 THR A CA 1
ATOM 934 C C . THR A 1 120 ? -3.887 -12.397 1.212 1.00 51.88 120 THR A C 1
ATOM 936 O O . THR A 1 120 ? -4.408 -11.593 1.975 1.00 51.88 120 THR A O 1
ATOM 939 N N . LEU A 1 121 ? -3.838 -13.707 1.469 1.00 41.34 121 LEU A N 1
ATOM 940 C CA . LEU A 1 121 ? -4.166 -14.293 2.758 1.00 41.34 121 LEU A CA 1
ATOM 941 C C . LEU A 1 121 ? -3.058 -13.887 3.717 1.00 41.34 121 LEU A C 1
ATOM 943 O O . LEU A 1 121 ? -2.111 -14.633 3.962 1.00 41.34 121 LEU A O 1
ATOM 947 N N . HIS A 1 122 ? -3.171 -12.667 4.218 1.00 56.09 122 HIS A N 1
ATOM 948 C CA . HIS A 1 122 ? -2.441 -12.265 5.390 1.00 56.09 122 HIS A CA 1
ATOM 949 C C . HIS A 1 122 ? -3.236 -12.720 6.598 1.00 56.09 122 HIS A C 1
ATOM 951 O O . HIS A 1 122 ? -4.428 -12.441 6.728 1.00 56.09 122 HIS A O 1
ATOM 957 N N . PHE A 1 123 ? -2.575 -13.466 7.467 1.00 53.84 123 PHE A N 1
ATOM 958 C CA . PHE A 1 123 ? -3.140 -13.791 8.758 1.00 53.84 123 PHE A CA 1
ATOM 959 C C . PHE A 1 123 ? -2.685 -12.677 9.690 1.00 53.84 123 PHE A C 1
ATOM 961 O O . PHE A 1 123 ? -1.503 -12.675 10.052 1.00 53.84 123 PHE A O 1
ATOM 968 N N . PRO A 1 124 ? -3.566 -11.723 10.059 1.00 62.00 124 PRO A N 1
ATOM 969 C CA . PRO A 1 124 ? -3.205 -10.737 11.063 1.00 62.00 124 PRO A CA 1
ATOM 970 C C . PRO A 1 124 ? -2.675 -11.473 12.290 1.00 62.00 124 PRO A C 1
ATOM 972 O O . PRO A 1 124 ? -3.093 -12.602 12.589 1.00 62.00 124 PRO A O 1
ATOM 975 N N . SER A 1 125 ? -1.749 -10.843 13.011 1.00 65.06 125 SER A N 1
ATOM 976 C CA . SER A 1 125 ? -1.328 -11.368 14.308 1.00 65.06 125 SER A CA 1
ATOM 977 C C . SER A 1 125 ? -2.561 -11.743 15.147 1.00 65.06 125 SER A C 1
ATOM 979 O O . SER A 1 125 ? -3.622 -11.125 15.033 1.00 65.06 125 SER A O 1
ATOM 981 N N . ARG A 1 126 ? -2.457 -12.771 16.002 1.00 68.88 126 ARG A N 1
ATOM 982 C CA . ARG A 1 126 ? -3.598 -13.221 16.827 1.00 68.88 126 ARG A CA 1
ATOM 983 C C . ARG A 1 126 ? -4.242 -12.063 17.609 1.00 68.88 126 ARG A C 1
ATOM 985 O O . ARG A 1 126 ? -5.444 -12.091 17.840 1.00 68.88 126 ARG A O 1
ATOM 992 N N . SER A 1 127 ? -3.444 -11.062 17.974 1.00 71.25 127 SER A N 1
ATOM 993 C CA . SER A 1 127 ? -3.871 -9.800 18.585 1.00 71.25 127 SER A CA 1
ATOM 994 C C . SER A 1 127 ? -4.696 -8.899 17.658 1.00 71.25 127 SER A C 1
ATOM 996 O O . SER A 1 127 ? -5.654 -8.286 18.103 1.00 71.25 127 SER A O 1
ATOM 998 N N . ALA A 1 128 ? -4.371 -8.810 16.369 1.00 81.88 128 ALA A N 1
ATOM 999 C CA . ALA A 1 128 ? -5.083 -7.963 15.408 1.00 81.88 128 ALA A CA 1
ATOM 1000 C C . ALA A 1 128 ? -6.356 -8.616 14.835 1.00 81.88 128 ALA A C 1
ATOM 1002 O O . ALA A 1 128 ? -7.249 -7.916 14.360 1.00 81.88 128 ALA A O 1
ATOM 1003 N N . ALA A 1 129 ? -6.469 -9.948 14.897 1.00 84.69 129 ALA A N 1
ATOM 1004 C CA . ALA A 1 129 ? -7.521 -10.700 14.213 1.00 84.69 129 ALA A CA 1
ATOM 1005 C C . ALA A 1 129 ? -8.956 -10.284 14.589 1.00 84.69 129 ALA A C 1
ATOM 1007 O O . ALA A 1 129 ? -9.814 -10.222 13.708 1.00 84.69 129 ALA A O 1
ATOM 1008 N N . VAL A 1 130 ? -9.228 -9.981 15.865 1.00 87.50 130 VAL A N 1
ATOM 1009 C CA . VAL A 1 130 ? -10.592 -9.631 16.300 1.00 87.50 130 VAL A CA 1
ATOM 1010 C C . VAL A 1 130 ? -11.000 -8.249 15.796 1.00 87.50 130 VAL A C 1
ATOM 1012 O O . VAL A 1 130 ? -12.037 -8.119 15.150 1.00 87.50 130 VAL A O 1
ATOM 1015 N N . MET A 1 131 ? -10.155 -7.232 16.000 1.00 90.75 131 MET A N 1
ATOM 1016 C CA . MET A 1 131 ? -10.417 -5.894 15.466 1.00 90.75 131 MET A CA 1
ATOM 1017 C C . MET A 1 131 ? -10.538 -5.923 13.936 1.00 90.75 131 MET A C 1
ATOM 1019 O O . MET A 1 131 ? -11.447 -5.306 13.390 1.00 90.75 131 MET A O 1
ATOM 1023 N N . ALA A 1 132 ? -9.668 -6.665 13.242 1.00 90.75 132 ALA A N 1
ATOM 1024 C CA . ALA A 1 132 ? -9.725 -6.792 11.789 1.00 90.75 132 ALA A CA 1
ATOM 1025 C C . ALA A 1 132 ? -11.077 -7.356 11.322 1.00 90.75 132 ALA A C 1
ATOM 1027 O O . ALA A 1 132 ? -11.673 -6.818 10.391 1.00 90.75 132 ALA A O 1
ATOM 1028 N N . ALA A 1 133 ? -11.602 -8.385 11.997 1.00 88.81 133 ALA A N 1
ATOM 1029 C CA . ALA A 1 133 ? -12.914 -8.950 11.684 1.00 88.81 133 ALA A CA 1
ATOM 1030 C C . ALA A 1 133 ? -14.060 -7.942 11.891 1.00 88.81 133 ALA A C 1
ATOM 1032 O O . ALA A 1 133 ? -14.969 -7.876 11.064 1.00 88.81 133 ALA A O 1
ATOM 1033 N N . GLU A 1 134 ? -14.017 -7.131 12.952 1.00 91.06 134 GLU A N 1
ATOM 1034 C CA . GLU A 1 134 ? -15.019 -6.081 13.198 1.00 91.06 134 GLU A CA 1
ATOM 1035 C C . GLU A 1 134 ? -14.964 -4.965 12.150 1.00 91.06 134 GLU A C 1
ATOM 1037 O O . GLU A 1 134 ? -16.002 -4.506 11.668 1.00 91.06 134 GLU A O 1
ATOM 1042 N N . LEU A 1 135 ? -13.754 -4.546 11.771 1.00 92.06 135 LEU A N 1
ATOM 1043 C CA . LEU A 1 135 ? -13.538 -3.505 10.771 1.00 92.06 135 LEU A CA 1
ATOM 1044 C C . LEU A 1 135 ? -13.984 -3.961 9.378 1.00 92.06 135 LEU A C 1
ATOM 1046 O O . LEU A 1 135 ? -14.737 -3.242 8.721 1.00 92.06 135 LEU A O 1
ATOM 1050 N N . LEU A 1 136 ? -13.597 -5.172 8.964 1.00 90.12 136 LEU A N 1
ATOM 1051 C CA . LEU A 1 136 ? -14.013 -5.777 7.693 1.00 90.12 136 LEU A CA 1
ATOM 1052 C C . LEU A 1 136 ? -15.514 -6.095 7.657 1.00 90.12 136 LEU A C 1
ATOM 1054 O O . LEU A 1 136 ? -16.132 -6.037 6.597 1.00 90.12 136 LEU A O 1
ATOM 1058 N N . GLY A 1 137 ? -16.114 -6.416 8.806 1.00 88.50 137 GLY A N 1
ATOM 1059 C CA . GLY A 1 137 ? -17.551 -6.662 8.930 1.00 88.50 137 GLY A CA 1
ATOM 1060 C C . GLY A 1 137 ? -18.411 -5.394 8.893 1.00 88.50 137 GLY A C 1
ATOM 1061 O O . GLY A 1 137 ? -19.631 -5.488 8.757 1.00 88.50 137 GLY A O 1
ATOM 1062 N N . SER A 1 138 ? -17.810 -4.206 9.011 1.00 92.75 138 SER A N 1
ATOM 1063 C CA . SER A 1 138 ? -18.530 -2.932 9.018 1.00 92.75 138 SER A CA 1
ATOM 1064 C C . SER A 1 138 ? -18.586 -2.311 7.624 1.00 92.75 138 SER A C 1
ATOM 1066 O O . SER A 1 138 ? -17.666 -1.614 7.191 1.00 92.75 138 SER A O 1
ATOM 1068 N N . GLU A 1 139 ? -19.712 -2.502 6.928 1.00 90.62 139 GLU A N 1
ATOM 1069 C CA . GLU A 1 139 ? -19.940 -1.931 5.590 1.00 90.62 139 GLU A CA 1
ATOM 1070 C C . GLU A 1 139 ? -19.779 -0.402 5.567 1.00 90.62 139 GLU A C 1
ATOM 1072 O O . GLU A 1 139 ? -19.222 0.157 4.622 1.00 90.62 139 GLU A O 1
ATOM 1077 N N . ASN A 1 140 ? -20.225 0.286 6.626 1.00 91.06 140 ASN A N 1
ATOM 1078 C CA . ASN A 1 140 ? -20.101 1.739 6.736 1.00 91.06 140 ASN A CA 1
ATOM 1079 C C . ASN A 1 140 ? -18.632 2.177 6.826 1.00 91.06 140 ASN A C 1
ATOM 1081 O O . ASN A 1 140 ? -18.222 3.093 6.111 1.00 91.06 140 ASN A O 1
ATOM 1085 N N . LEU A 1 141 ? -17.834 1.512 7.668 1.00 91.62 141 LEU A N 1
ATOM 1086 C CA . LEU A 1 141 ? -16.410 1.821 7.794 1.00 91.62 141 LEU A CA 1
ATOM 1087 C C . LEU A 1 141 ? -15.669 1.510 6.495 1.00 91.62 141 LEU A C 1
ATOM 1089 O O . LEU A 1 141 ? -14.911 2.356 6.026 1.00 91.62 141 LEU A O 1
ATOM 1093 N N . CYS A 1 142 ? -15.946 0.364 5.868 1.00 90.94 142 CYS A N 1
ATOM 1094 C CA . CYS A 1 142 ? -15.364 0.007 4.573 1.00 90.94 142 CYS A CA 1
ATOM 1095 C C . CYS A 1 142 ? -15.679 1.061 3.499 1.00 90.94 142 CYS A C 1
ATOM 1097 O O . CYS A 1 142 ? -14.783 1.509 2.786 1.00 90.94 142 CYS A O 1
ATOM 1099 N N . ALA A 1 143 ? -16.924 1.549 3.432 1.00 90.25 143 ALA A N 1
ATOM 1100 C CA . ALA A 1 143 ? -17.298 2.614 2.504 1.00 90.25 143 ALA A CA 1
ATOM 1101 C C . ALA A 1 143 ? -16.528 3.921 2.761 1.00 90.25 143 ALA A C 1
ATOM 1103 O O . ALA A 1 143 ? -16.120 4.586 1.810 1.00 90.25 143 ALA A O 1
ATOM 1104 N N . ARG A 1 144 ? -16.291 4.278 4.030 1.00 91.25 144 ARG A N 1
ATOM 1105 C CA . ARG A 1 144 ? -15.508 5.468 4.402 1.00 91.25 144 ARG A CA 1
ATOM 1106 C C . ARG A 1 144 ? -14.026 5.334 4.070 1.00 91.25 144 ARG A C 1
ATOM 1108 O O . ARG A 1 144 ? -13.413 6.336 3.724 1.00 91.25 144 ARG A O 1
ATOM 1115 N N . MET A 1 145 ? -13.459 4.129 4.140 1.00 90.31 145 MET A N 1
ATOM 1116 C CA . MET A 1 145 ? -12.047 3.900 3.806 1.00 90.31 145 MET A CA 1
ATOM 1117 C C . MET A 1 145 ? -11.732 4.106 2.322 1.00 90.31 145 MET A C 1
ATOM 1119 O O . MET A 1 145 ? -10.562 4.190 1.963 1.00 90.31 145 MET A O 1
ATOM 1123 N N . ARG A 1 146 ? -12.735 4.252 1.447 1.00 85.81 146 ARG A N 1
ATOM 1124 C CA . ARG A 1 146 ? -12.516 4.673 0.052 1.00 85.81 146 ARG A CA 1
ATOM 1125 C C . ARG A 1 146 ? -11.923 6.082 -0.057 1.00 85.81 146 ARG A C 1
ATOM 1127 O O . ARG A 1 146 ? -11.214 6.364 -1.017 1.00 85.81 146 ARG A O 1
ATOM 1134 N N . ASP A 1 147 ? -12.135 6.936 0.945 1.00 84.94 147 ASP A N 1
ATOM 1135 C CA . ASP A 1 147 ? -11.458 8.229 1.055 1.00 84.94 147 ASP A CA 1
ATOM 1136 C C . ASP A 1 147 ? -9.966 8.026 1.371 1.00 84.94 147 ASP A C 1
ATOM 1138 O O . ASP A 1 147 ? -9.603 7.522 2.435 1.00 84.94 147 ASP A O 1
ATOM 1142 N N . THR A 1 148 ? -9.089 8.369 0.422 1.00 80.75 148 THR A N 1
ATOM 1143 C CA . THR A 1 148 ? -7.640 8.137 0.554 1.00 80.75 148 THR A CA 1
ATOM 1144 C C . THR A 1 148 ? -7.016 8.878 1.744 1.00 80.75 148 THR A C 1
ATOM 1146 O O . THR A 1 148 ? -6.314 8.216 2.512 1.00 80.75 148 THR A O 1
ATOM 1149 N N . PRO A 1 149 ? -7.261 10.186 1.967 1.00 82.94 149 PRO A N 1
ATOM 1150 C CA . PRO A 1 149 ? -6.725 10.882 3.139 1.00 82.94 149 PRO A CA 1
ATOM 1151 C C . PRO A 1 149 ? -7.111 10.222 4.470 1.00 82.94 149 PRO A C 1
ATOM 1153 O O . PRO A 1 149 ? -6.263 10.050 5.350 1.00 82.94 149 PRO A O 1
ATOM 1156 N N . LEU A 1 150 ? -8.370 9.797 4.617 1.00 88.44 150 LEU A N 1
ATOM 1157 C CA . LEU A 1 150 ? -8.826 9.081 5.804 1.00 88.44 150 LEU A CA 1
ATOM 1158 C C . LEU A 1 150 ? -8.179 7.698 5.931 1.00 88.44 150 LEU A C 1
ATOM 1160 O O . LEU A 1 150 ? -7.771 7.326 7.028 1.00 88.44 150 LEU A O 1
ATOM 1164 N N . ALA A 1 151 ? -8.048 6.945 4.838 1.00 87.69 151 ALA A N 1
ATOM 1165 C CA . ALA A 1 151 ? -7.414 5.630 4.863 1.00 87.69 151 ALA A CA 1
ATOM 1166 C C . ALA A 1 151 ? -5.930 5.713 5.255 1.00 87.69 151 ALA A C 1
ATOM 1168 O O . ALA A 1 151 ? -5.467 4.927 6.077 1.00 87.69 151 ALA A O 1
ATOM 1169 N N . VAL A 1 152 ? -5.187 6.698 4.738 1.00 84.06 152 VAL A N 1
ATOM 1170 C CA . VAL A 1 152 ? -3.787 6.941 5.134 1.00 84.06 152 VAL A CA 1
ATOM 1171 C C . VAL A 1 152 ? -3.693 7.310 6.615 1.00 84.06 152 VAL A C 1
ATOM 1173 O O . VAL A 1 152 ? -2.814 6.821 7.325 1.00 84.06 152 VAL A O 1
ATOM 1176 N N . ALA A 1 153 ? -4.614 8.130 7.122 1.00 88.12 153 ALA A N 1
ATOM 1177 C CA . ALA A 1 153 ? -4.644 8.449 8.542 1.00 88.12 153 ALA A CA 1
ATOM 1178 C C . ALA A 1 153 ? -4.976 7.227 9.412 1.00 88.12 153 ALA A C 1
ATOM 1180 O O . ALA A 1 153 ? -4.299 7.002 10.414 1.00 88.12 153 ALA A O 1
ATOM 1181 N N . MET A 1 154 ? -5.956 6.412 9.007 1.00 92.69 154 MET A N 1
ATOM 1182 C CA . MET A 1 154 ? -6.316 5.167 9.687 1.00 92.69 154 MET A CA 1
ATOM 1183 C C . MET A 1 154 ? -5.142 4.187 9.701 1.00 92.69 154 MET A C 1
ATOM 1185 O O . MET A 1 154 ? -4.874 3.584 10.735 1.00 92.69 154 MET A O 1
ATOM 1189 N N . TYR A 1 155 ? -4.393 4.081 8.599 1.00 89.81 155 TYR A N 1
ATOM 1190 C CA . TYR A 1 155 ? -3.183 3.261 8.513 1.00 89.81 155 TYR A CA 1
ATOM 1191 C C . TYR A 1 155 ? -2.203 3.643 9.623 1.00 89.81 155 TYR A C 1
ATOM 1193 O O . TYR A 1 155 ? -1.811 2.787 10.417 1.00 89.81 155 TYR A O 1
ATOM 1201 N N . ILE A 1 156 ? -1.887 4.939 9.738 1.00 86.94 156 ILE A N 1
ATOM 1202 C CA . ILE A 1 156 ? -0.999 5.465 10.783 1.00 86.94 156 ILE A CA 1
ATOM 1203 C C . ILE A 1 156 ? -1.560 5.174 12.169 1.00 86.94 156 ILE A C 1
ATOM 1205 O O . ILE A 1 156 ? -0.848 4.675 13.031 1.00 86.94 156 ILE A O 1
ATOM 1209 N N . THR A 1 157 ? -2.840 5.454 12.386 1.00 91.06 157 THR A N 1
ATOM 1210 C CA . THR A 1 157 ? -3.513 5.220 13.663 1.00 91.06 157 THR A CA 1
ATOM 1211 C C . THR A 1 157 ? -3.479 3.739 14.078 1.00 91.06 157 THR A C 1
ATOM 1213 O O . THR A 1 157 ? -3.298 3.441 15.255 1.00 91.06 157 THR A O 1
ATOM 1216 N N . LEU A 1 158 ? -3.596 2.795 13.147 1.00 91.44 158 LEU A N 1
ATOM 1217 C CA . LEU A 1 158 ? -3.561 1.367 13.463 1.00 91.44 158 LEU A CA 1
ATOM 1218 C C . LEU A 1 158 ? -2.159 0.883 13.850 1.00 91.44 158 LEU A C 1
ATOM 1220 O O . LEU A 1 158 ? -2.024 0.223 14.878 1.00 91.44 158 LEU A O 1
ATOM 1224 N N . TYR A 1 159 ? -1.119 1.209 13.070 1.00 87.56 159 TYR A N 1
ATOM 1225 C CA . TYR A 1 159 ? 0.233 0.698 13.350 1.00 87.56 159 TYR A CA 1
ATOM 1226 C C . TYR A 1 159 ? 0.981 1.508 14.424 1.00 87.56 159 TYR A C 1
ATOM 1228 O O . TYR A 1 159 ? 1.898 0.990 15.061 1.00 87.56 159 TYR A O 1
ATOM 1236 N N . CYS A 1 160 ? 0.618 2.780 14.639 1.00 87.19 160 CYS A N 1
ATOM 1237 C CA . CYS A 1 160 ? 1.237 3.637 15.652 1.00 87.19 160 CYS A CA 1
ATOM 1238 C C . CYS A 1 160 ? 0.567 3.565 17.022 1.00 87.19 160 CYS A C 1
ATOM 1240 O O . CYS A 1 160 ? 0.943 4.364 17.861 1.00 87.19 160 CYS A O 1
ATOM 1242 N N . PHE A 1 161 ? -0.418 2.713 17.294 1.00 88.19 161 PHE A N 1
ATOM 1243 C CA . PHE A 1 161 ? -1.030 2.662 18.626 1.00 88.19 161 PHE A CA 1
ATOM 1244 C C . PHE A 1 161 ? -1.314 1.229 19.058 1.00 88.19 161 PHE A C 1
ATOM 1246 O O . PHE A 1 161 ? -1.579 0.348 18.242 1.00 88.19 161 PHE A O 1
ATOM 1253 N N . GLU A 1 162 ? -1.288 1.016 20.371 1.00 89.69 162 GLU A N 1
ATOM 1254 C CA . GLU A 1 162 ? -1.843 -0.185 20.987 1.00 89.69 162 GLU A CA 1
ATOM 1255 C C . GLU A 1 162 ? -3.292 0.077 21.385 1.00 89.69 162 GLU A C 1
ATOM 1257 O O . GLU A 1 162 ? -3.615 1.122 21.960 1.00 89.69 162 GLU A O 1
ATOM 1262 N N . TRP A 1 163 ? -4.157 -0.893 21.114 1.00 92.19 163 TRP A N 1
ATOM 1263 C CA . TRP A 1 163 ? -5.596 -0.77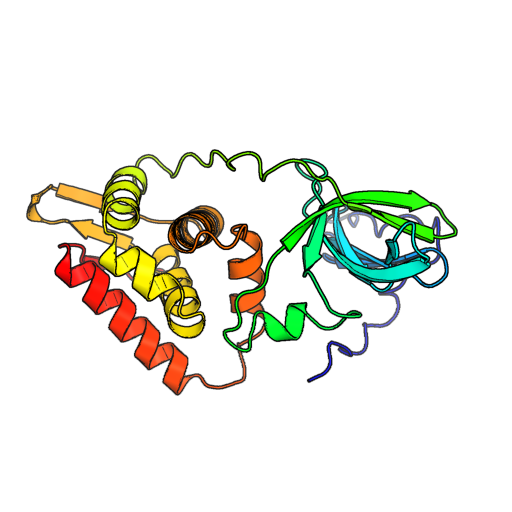4 21.290 1.00 92.19 163 TRP A CA 1
ATOM 1264 C C . TRP A 1 163 ? -6.125 -1.793 22.289 1.00 92.19 163 TRP A C 1
ATOM 1266 O O . TRP A 1 163 ? -5.653 -2.927 22.334 1.00 92.19 163 TRP A O 1
ATOM 1276 N N . ILE A 1 164 ? -7.143 -1.402 23.052 1.00 92.44 164 ILE A N 1
ATOM 1277 C CA . ILE A 1 164 ? -7.892 -2.274 23.956 1.00 92.44 164 ILE A CA 1
ATOM 1278 C C . ILE A 1 164 ? -9.391 -2.108 23.758 1.00 9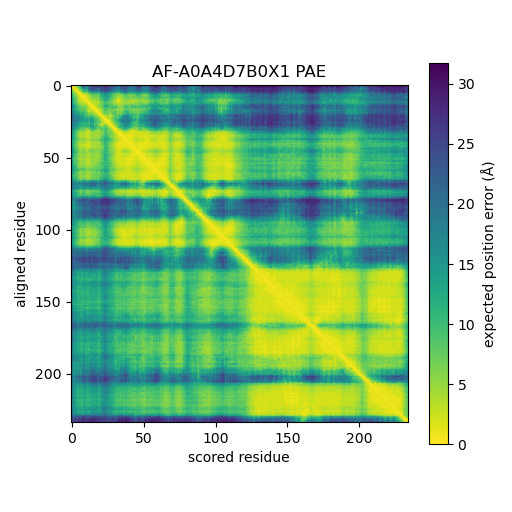2.44 164 ILE A C 1
ATOM 1280 O O . ILE A 1 164 ? -9.891 -0.994 23.583 1.00 92.44 164 ILE A O 1
ATOM 1284 N N . LYS A 1 165 ? -10.116 -3.214 23.870 1.00 91.00 165 LYS A N 1
ATOM 1285 C CA . LYS A 1 165 ? -11.567 -3.250 23.989 1.00 91.00 165 LYS A CA 1
ATOM 1286 C C . LYS A 1 165 ? -11.930 -3.718 25.391 1.00 91.00 165 LYS A C 1
ATOM 1288 O O . LYS A 1 165 ? -12.015 -4.910 25.667 1.00 91.00 165 LYS A O 1
ATOM 1293 N N . VAL A 1 166 ? -12.135 -2.756 26.293 1.00 79.25 166 VAL A N 1
ATOM 1294 C CA . VAL A 1 166 ? -12.242 -2.990 27.749 1.00 79.25 166 VAL A CA 1
ATOM 1295 C C . VAL A 1 166 ? -13.324 -4.011 28.109 1.00 79.25 166 VAL A C 1
ATOM 1297 O O . VAL A 1 166 ? -13.125 -4.832 28.994 1.00 79.25 166 VAL A O 1
ATOM 1300 N N . VAL A 1 167 ? -14.464 -3.985 27.414 1.00 80.38 167 VAL A N 1
ATOM 1301 C CA . VAL A 1 167 ? -15.596 -4.882 27.707 1.00 80.38 167 VAL A CA 1
ATOM 1302 C C . VAL A 1 167 ? -15.284 -6.343 27.355 1.00 80.38 167 VAL A C 1
ATOM 1304 O O . VAL A 1 167 ? -15.843 -7.244 27.973 1.00 80.38 167 VAL A O 1
ATOM 1307 N N . ALA A 1 168 ? -14.398 -6.573 26.384 1.00 79.94 168 ALA A N 1
ATOM 1308 C CA . ALA A 1 168 ? -14.013 -7.904 25.916 1.00 79.94 168 ALA A CA 1
ATOM 1309 C C . ALA A 1 168 ? -12.672 -8.390 26.500 1.00 79.94 168 ALA A C 1
ATOM 1311 O O . ALA A 1 168 ? -12.321 -9.548 26.300 1.00 79.94 168 ALA A O 1
ATOM 1312 N N . ASP A 1 169 ? -11.943 -7.527 27.222 1.00 82.38 169 ASP A N 1
ATOM 1313 C CA . ASP A 1 169 ? -10.552 -7.754 27.654 1.00 82.38 169 ASP A CA 1
ATOM 1314 C C . ASP A 1 169 ? -9.624 -8.154 26.488 1.00 82.38 169 ASP A C 1
ATOM 1316 O O . ASP A 1 169 ? -8.748 -9.011 26.597 1.00 82.38 169 ASP A O 1
ATOM 1320 N N . GLU A 1 170 ? -9.846 -7.536 25.326 1.00 87.00 170 GLU A N 1
ATOM 1321 C CA . GLU A 1 170 ? -9.090 -7.809 24.104 1.00 87.00 170 GLU A CA 1
ATOM 1322 C C . GLU A 1 170 ? -8.128 -6.673 23.791 1.00 87.00 170 GLU A C 1
ATOM 1324 O O . GLU A 1 170 ? -8.483 -5.499 23.911 1.00 87.00 170 GLU A O 1
ATOM 1329 N N . SER A 1 171 ? -6.924 -7.015 23.333 1.00 88.88 171 SER A N 1
ATOM 1330 C CA . SER A 1 171 ? -5.940 -6.047 22.860 1.00 88.88 171 SER A CA 1
ATOM 1331 C C . SER A 1 171 ? -5.507 -6.331 21.430 1.00 88.88 171 SER A C 1
ATOM 1333 O O . SER A 1 171 ? -5.395 -7.483 21.008 1.00 88.88 171 SER A O 1
ATOM 1335 N N . ALA A 1 172 ? -5.244 -5.256 20.695 1.00 89.88 172 ALA A N 1
ATOM 1336 C CA . ALA A 1 172 ? -4.801 -5.303 19.316 1.00 89.88 172 ALA A CA 1
ATOM 1337 C C . ALA A 1 172 ? -3.627 -4.350 19.101 1.00 89.88 172 ALA A C 1
ATOM 1339 O O . ALA A 1 172 ? -3.607 -3.221 19.590 1.00 89.88 172 ALA A O 1
ATOM 1340 N N . TRP A 1 173 ? -2.655 -4.811 18.331 1.00 87.75 173 TRP A N 1
ATOM 1341 C CA . TRP A 1 173 ? -1.574 -3.999 17.795 1.00 87.75 173 TRP A CA 1
ATOM 1342 C C . TRP A 1 173 ? -1.330 -4.471 16.365 1.00 87.75 173 TRP A C 1
ATOM 1344 O O . TRP A 1 173 ? -1.470 -5.663 16.074 1.00 87.75 173 TRP A O 1
ATOM 1354 N N . TYR A 1 174 ? -1.004 -3.537 15.480 1.00 86.94 174 TYR A N 1
ATOM 1355 C CA . TYR A 1 174 ? -0.759 -3.827 14.074 1.00 86.94 174 TYR A CA 1
ATOM 1356 C C . TYR A 1 174 ? 0.704 -3.571 13.746 1.00 86.94 174 TYR A C 1
ATOM 1358 O O . TYR A 1 174 ? 1.275 -2.550 14.129 1.00 86.94 174 TYR A O 1
ATOM 1366 N N . THR A 1 175 ? 1.310 -4.486 12.993 1.00 84.56 175 THR A N 1
ATOM 1367 C CA . THR A 1 175 ? 2.512 -4.138 12.237 1.00 84.56 175 THR A CA 1
ATOM 1368 C C . THR A 1 175 ? 2.140 -3.161 11.115 1.00 84.56 175 THR A C 1
ATOM 1370 O O . THR A 1 175 ? 0.969 -3.010 10.756 1.00 84.56 175 THR A O 1
ATOM 1373 N N . ILE A 1 176 ? 3.149 -2.518 10.527 1.00 81.12 176 ILE A N 1
ATOM 1374 C CA . ILE A 1 176 ? 2.995 -1.736 9.292 1.00 81.12 176 ILE A CA 1
ATOM 1375 C C . ILE A 1 176 ? 2.288 -2.564 8.204 1.00 81.12 176 ILE A C 1
ATOM 1377 O O . ILE A 1 176 ? 1.341 -2.086 7.581 1.00 81.12 176 ILE A O 1
ATOM 1381 N N . ASP A 1 177 ? 2.700 -3.817 8.020 1.00 79.06 177 ASP A N 1
ATOM 1382 C CA . ASP A 1 177 ? 2.164 -4.683 6.969 1.00 79.06 177 ASP A CA 1
ATOM 1383 C C . ASP A 1 177 ? 0.718 -5.110 7.280 1.00 79.06 177 ASP A C 1
ATOM 1385 O O . ASP A 1 177 ? -0.144 -5.050 6.401 1.00 79.06 177 ASP A O 1
ATOM 1389 N N . ASP A 1 178 ? 0.419 -5.447 8.544 1.00 83.50 178 ASP A N 1
ATOM 1390 C CA . ASP A 1 178 ? -0.931 -5.810 9.000 1.00 83.50 178 ASP A CA 1
ATOM 1391 C C . ASP A 1 178 ? -1.918 -4.653 8.755 1.00 83.50 178 ASP A C 1
ATOM 1393 O O . ASP A 1 178 ? -3.010 -4.868 8.225 1.00 83.50 178 ASP A O 1
ATOM 1397 N N . ALA A 1 179 ? -1.539 -3.422 9.125 1.00 88.00 179 ALA A N 1
ATOM 1398 C CA . ALA A 1 179 ? -2.394 -2.243 8.977 1.00 88.00 179 ALA A CA 1
ATOM 1399 C C . ALA A 1 179 ? -2.647 -1.902 7.503 1.00 88.00 179 ALA A C 1
ATOM 1401 O O . ALA A 1 179 ? -3.780 -1.608 7.114 1.00 88.00 179 ALA A O 1
ATOM 1402 N N . GLY A 1 180 ? -1.601 -1.952 6.671 1.00 83.06 180 GLY A N 1
ATOM 1403 C CA . GLY A 1 180 ? -1.733 -1.689 5.241 1.00 83.06 180 GLY A CA 1
ATOM 1404 C C . GLY A 1 180 ? -2.604 -2.734 4.543 1.00 83.06 180 GLY A C 1
ATOM 1405 O O . GLY A 1 180 ? -3.395 -2.387 3.662 1.00 83.06 180 GLY A O 1
ATOM 1406 N N . GLN A 1 181 ? -2.491 -4.008 4.934 1.00 82.69 181 GLN A N 1
ATOM 1407 C CA . GLN A 1 181 ? -3.272 -5.071 4.306 1.00 82.69 181 GLN A CA 1
ATOM 1408 C C . GLN A 1 181 ? -4.750 -4.938 4.657 1.00 82.69 181 GLN A C 1
ATOM 1410 O O . GLN A 1 181 ? -5.583 -4.943 3.755 1.00 82.69 181 GLN A O 1
ATOM 1415 N N . LEU A 1 182 ? -5.065 -4.726 5.938 1.00 87.50 182 LEU A N 1
ATOM 1416 C CA . LEU A 1 182 ? -6.437 -4.518 6.394 1.00 87.50 182 LEU A CA 1
ATOM 1417 C C . LEU A 1 182 ? -7.134 -3.397 5.607 1.00 87.50 182 LEU A C 1
ATOM 1419 O O . LEU A 1 182 ? -8.270 -3.560 5.170 1.00 87.50 182 LEU A O 1
ATOM 1423 N N . LEU A 1 183 ? -6.457 -2.271 5.377 1.00 88.38 183 LEU A N 1
ATOM 1424 C CA . LEU A 1 183 ? -7.056 -1.156 4.641 1.00 88.38 183 LEU A CA 1
ATOM 1425 C C . LEU A 1 183 ? -7.211 -1.421 3.147 1.00 88.38 183 LEU A C 1
ATOM 1427 O O . LEU A 1 183 ? -8.192 -0.972 2.553 1.00 88.38 183 LEU A O 1
ATOM 1431 N N . SER A 1 184 ? -6.292 -2.184 2.558 1.00 81.12 184 SER A N 1
ATOM 1432 C CA . SER A 1 184 ? -6.427 -2.654 1.175 1.00 81.12 184 SER A CA 1
ATOM 1433 C C . SER A 1 184 ? -7.666 -3.542 1.023 1.00 81.12 184 SER A C 1
ATOM 1435 O O . SER A 1 184 ? -8.456 -3.360 0.092 1.00 81.12 184 SER A O 1
ATOM 1437 N N . ASP A 1 185 ? -7.886 -4.441 1.988 1.00 85.06 185 ASP A N 1
ATOM 1438 C CA . ASP A 1 185 ? -9.047 -5.332 2.030 1.00 85.06 185 ASP A CA 1
ATOM 1439 C C . ASP A 1 185 ? -10.357 -4.549 2.243 1.00 85.06 185 ASP A C 1
ATOM 1441 O O . ASP A 1 185 ? -11.356 -4.822 1.574 1.00 85.06 185 ASP A O 1
ATOM 1445 N N . MET A 1 186 ? -10.354 -3.528 3.112 1.00 87.62 186 MET A N 1
ATOM 1446 C CA . MET A 1 186 ? -11.514 -2.650 3.337 1.00 87.62 186 MET A CA 1
ATOM 1447 C C . MET A 1 186 ? -11.886 -1.821 2.096 1.00 87.62 186 MET A C 1
ATOM 1449 O O . MET A 1 186 ? -13.068 -1.563 1.861 1.00 87.62 186 MET A O 1
ATOM 1453 N N . ARG A 1 187 ? -10.900 -1.386 1.300 1.00 84.50 187 ARG A N 1
ATOM 1454 C CA . ARG A 1 187 ? -11.115 -0.515 0.127 1.00 84.50 187 ARG A CA 1
ATOM 1455 C C . ARG A 1 187 ? -11.538 -1.255 -1.128 1.00 84.50 187 ARG A C 1
ATOM 1457 O O . ARG A 1 187 ? -12.292 -0.697 -1.922 1.00 84.50 187 ARG A O 1
ATOM 1464 N N . GLN A 1 188 ? -11.086 -2.497 -1.299 1.00 76.31 188 GLN A N 1
ATOM 1465 C CA . GLN A 1 188 ? -11.416 -3.343 -2.453 1.00 76.31 188 GLN A CA 1
ATOM 1466 C C . GLN A 1 188 ? -11.006 -2.745 -3.814 1.00 76.31 188 GLN A C 1
ATOM 1468 O O . GLN A 1 188 ? -11.612 -3.039 -4.844 1.00 76.31 188 GLN A O 1
ATOM 1473 N N . TYR A 1 189 ? -9.943 -1.936 -3.847 1.00 73.31 189 TYR A N 1
ATOM 1474 C CA . TYR A 1 189 ? -9.388 -1.361 -5.082 1.00 73.31 189 TYR A CA 1
ATOM 1475 C C . TY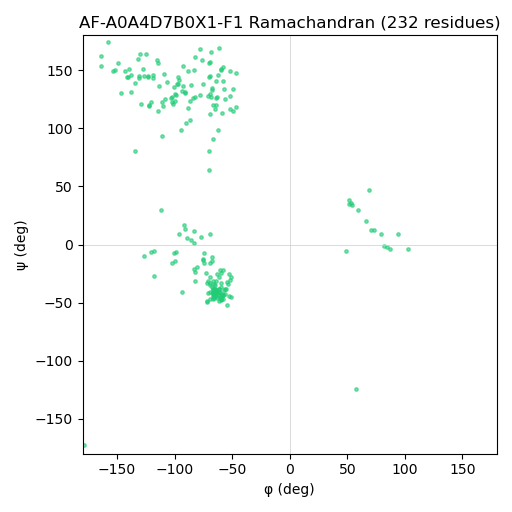R A 1 189 ? -8.283 -2.212 -5.724 1.00 73.31 189 TYR A C 1
ATOM 1477 O O . TYR A 1 189 ? -7.559 -1.739 -6.597 1.00 73.31 189 TYR A O 1
ATOM 1485 N N . ASN A 1 190 ? -8.168 -3.490 -5.336 1.00 65.44 190 ASN A N 1
ATOM 1486 C CA . ASN A 1 190 ? -7.040 -4.360 -5.702 1.00 65.44 190 ASN A CA 1
ATOM 1487 C C . ASN A 1 190 ? -5.682 -3.729 -5.324 1.00 65.44 190 ASN A C 1
ATOM 1489 O O . ASN A 1 190 ? -4.689 -3.854 -6.043 1.00 65.44 190 ASN A O 1
ATOM 1493 N N . GLU A 1 191 ? -5.680 -2.994 -4.212 1.00 72.06 191 GLU A N 1
ATOM 1494 C CA . GLU A 1 191 ? -4.490 -2.466 -3.553 1.00 72.06 191 GLU A CA 1
ATOM 1495 C C . GLU A 1 191 ? -3.795 -3.584 -2.753 1.00 72.06 191 GLU A C 1
ATOM 1497 O O . GLU A 1 191 ? -4.342 -4.661 -2.517 1.00 72.06 191 GLU A O 1
ATOM 1502 N N . THR A 1 192 ? -2.579 -3.300 -2.308 1.00 69.38 192 THR A N 1
ATOM 1503 C CA . THR A 1 192 ? -1.810 -4.100 -1.345 1.00 69.38 192 THR A CA 1
ATOM 1504 C C . THR A 1 192 ? -1.399 -3.216 -0.187 1.00 69.38 192 THR A C 1
ATOM 1506 O O . THR A 1 192 ? -1.267 -2.002 -0.355 1.00 69.38 192 THR A O 1
ATOM 1509 N N . TYR A 1 193 ? -0.987 -3.832 0.917 1.00 71.00 193 TYR A N 1
ATOM 1510 C CA . TYR A 1 193 ? -0.373 -3.113 2.031 1.00 71.00 193 TYR A CA 1
ATOM 1511 C C . TYR A 1 193 ? 0.795 -2.185 1.639 1.00 71.00 193 TYR A C 1
ATOM 1513 O O . TYR A 1 193 ? 1.021 -1.162 2.285 1.00 71.00 193 TYR A O 1
ATOM 1521 N N . ILE A 1 194 ? 1.510 -2.492 0.552 1.00 65.25 194 ILE A N 1
ATOM 1522 C CA . ILE A 1 194 ? 2.635 -1.688 0.058 1.00 65.25 194 ILE A CA 1
ATOM 1523 C C . ILE A 1 194 ? 2.177 -0.309 -0.421 1.00 65.25 194 ILE A C 1
ATOM 1525 O O . ILE A 1 194 ? 2.906 0.663 -0.234 1.00 65.25 194 ILE A O 1
ATOM 1529 N N . ASP A 1 195 ? 0.975 -0.193 -0.994 1.00 64.81 195 ASP A N 1
ATOM 1530 C CA . ASP A 1 195 ? 0.459 1.104 -1.451 1.00 64.81 195 ASP A CA 1
ATOM 1531 C C . ASP A 1 195 ? 0.324 2.067 -0.282 1.00 64.81 195 ASP A C 1
ATOM 1533 O O . ASP A 1 195 ? 0.736 3.220 -0.377 1.00 64.81 195 ASP A O 1
ATOM 1537 N N . PHE A 1 196 ? -0.151 1.566 0.856 1.00 66.31 196 PHE A N 1
ATOM 1538 C CA . PHE A 1 196 ? -0.258 2.334 2.090 1.00 66.31 196 PHE A CA 1
ATOM 1539 C C . PHE A 1 196 ? 1.102 2.745 2.645 1.00 66.31 196 PHE A C 1
ATOM 1541 O O . PHE A 1 196 ? 1.289 3.899 3.038 1.00 66.31 196 PHE A O 1
ATOM 1548 N N . HIS A 1 197 ? 2.078 1.835 2.620 1.00 64.12 197 HIS A N 1
ATOM 1549 C CA . HIS A 1 197 ? 3.432 2.148 3.061 1.00 64.12 197 HIS A CA 1
ATOM 1550 C C . HIS A 1 197 ? 4.096 3.221 2.184 1.00 64.12 197 HIS A C 1
ATOM 1552 O O . HIS A 1 197 ? 4.771 4.126 2.686 1.00 64.12 197 HIS A O 1
ATOM 1558 N N . SER A 1 198 ? 3.901 3.143 0.866 1.00 56.19 198 SER A N 1
ATOM 1559 C CA . SER A 1 198 ? 4.386 4.149 -0.076 1.00 56.19 198 SER A CA 1
ATOM 1560 C C . SER A 1 198 ? 3.677 5.487 0.120 1.00 56.19 198 SER A C 1
ATOM 1562 O O . SER A 1 198 ? 4.364 6.499 0.199 1.00 56.19 198 SER A O 1
ATOM 1564 N N . LEU A 1 199 ? 2.351 5.509 0.279 1.00 59.06 199 LEU A N 1
ATOM 1565 C CA . LEU A 1 199 ? 1.587 6.738 0.527 1.00 59.06 199 LEU A CA 1
ATOM 1566 C C . LEU A 1 199 ? 2.058 7.460 1.797 1.00 59.06 199 LEU A C 1
ATOM 1568 O O . LEU A 1 199 ? 2.311 8.659 1.762 1.00 59.06 199 LEU A O 1
ATOM 1572 N N . TYR A 1 200 ? 2.283 6.725 2.888 1.00 57.62 200 TYR A N 1
ATOM 1573 C CA . TYR A 1 200 ? 2.771 7.296 4.146 1.00 57.62 200 TYR A CA 1
ATOM 1574 C C . TYR A 1 200 ? 4.148 7.971 4.032 1.00 57.62 200 TYR A C 1
ATOM 1576 O O . TYR A 1 200 ? 4.375 9.048 4.580 1.00 57.62 200 TYR A O 1
ATOM 1584 N N . ASN A 1 201 ? 5.100 7.340 3.340 1.00 50.78 201 ASN A N 1
ATOM 1585 C CA . ASN A 1 201 ? 6.486 7.817 3.316 1.00 50.78 201 ASN A CA 1
ATOM 1586 C C . ASN A 1 201 ? 6.708 9.062 2.452 1.00 50.78 201 ASN A C 1
ATOM 1588 O O . ASN A 1 201 ? 7.765 9.691 2.554 1.00 50.78 201 ASN A O 1
ATOM 1592 N N . CYS A 1 202 ? 5.758 9.394 1.586 1.00 46.03 202 CYS A N 1
ATOM 1593 C CA . CYS A 1 202 ? 5.935 10.457 0.611 1.00 46.03 202 CYS A CA 1
ATOM 1594 C C . CYS A 1 202 ? 5.298 11.790 1.037 1.00 46.03 202 CYS A C 1
ATOM 1596 O O . CYS A 1 202 ? 5.563 12.799 0.392 1.00 46.03 202 CYS A O 1
ATOM 1598 N N . ASP A 1 203 ? 4.553 11.806 2.147 1.00 48.69 203 ASP A N 1
ATOM 1599 C CA . ASP A 1 203 ? 3.724 12.937 2.586 1.00 48.69 203 ASP A CA 1
ATOM 1600 C C . ASP A 1 203 ? 4.241 13.610 3.870 1.00 48.69 203 ASP A C 1
ATOM 1602 O O . ASP A 1 203 ? 3.490 14.148 4.679 1.00 48.69 203 ASP A O 1
ATOM 1606 N N . LYS A 1 204 ? 5.560 13.573 4.108 1.00 49.94 204 LYS A N 1
ATOM 1607 C CA . LYS A 1 204 ? 6.135 14.225 5.299 1.00 49.94 204 LYS A CA 1
ATOM 1608 C C . LYS A 1 204 ? 6.040 15.757 5.271 1.00 49.94 204 LYS A C 1
ATOM 1610 O O . LYS A 1 204 ? 6.204 16.355 6.329 1.00 49.94 204 LYS A O 1
ATOM 1615 N N . ASP A 1 205 ? 5.747 16.367 4.118 1.00 49.25 205 ASP A N 1
ATOM 1616 C CA . ASP A 1 205 ? 5.926 17.810 3.919 1.00 49.25 205 ASP A CA 1
ATOM 1617 C C . ASP A 1 205 ? 4.687 18.577 3.400 1.00 49.25 205 ASP A C 1
ATOM 1619 O O . ASP A 1 205 ? 4.700 19.808 3.444 1.00 49.25 205 ASP A O 1
ATOM 1623 N N . GLU A 1 206 ? 3.595 17.924 2.972 1.00 53.00 206 GLU A N 1
ATOM 1624 C CA . GLU A 1 206 ? 2.390 18.618 2.479 1.00 53.00 206 GLU A CA 1
ATOM 1625 C C . GLU A 1 206 ? 1.143 18.256 3.322 1.00 53.00 206 GLU A C 1
ATOM 1627 O O . GLU A 1 206 ? 0.768 17.105 3.473 1.00 53.00 206 GLU A O 1
ATOM 1632 N N . ASN A 1 207 ? 0.487 19.276 3.896 1.00 68.44 207 ASN A N 1
ATOM 1633 C CA . ASN A 1 207 ? -0.848 19.206 4.524 1.00 68.44 207 ASN A CA 1
ATOM 1634 C C . ASN A 1 207 ? -0.999 18.415 5.854 1.00 68.44 207 ASN A C 1
ATOM 1636 O O . ASN A 1 207 ? -1.966 17.677 6.070 1.00 68.44 207 ASN A O 1
ATOM 1640 N N . LEU A 1 208 ? -0.086 18.654 6.804 1.00 73.62 208 LEU A N 1
ATOM 1641 C CA . LEU A 1 208 ? -0.126 18.083 8.164 1.00 73.62 208 LEU A CA 1
ATOM 1642 C C . LEU A 1 208 ? -1.455 18.325 8.915 1.00 73.62 208 LEU A C 1
ATOM 1644 O O . LEU A 1 208 ? -1.905 17.449 9.652 1.00 73.62 208 LEU A O 1
ATOM 1648 N N . ASP A 1 209 ? -2.119 19.465 8.696 1.00 80.38 209 ASP A N 1
ATOM 1649 C CA . ASP A 1 209 ? -3.390 19.800 9.357 1.00 80.38 209 ASP A CA 1
ATOM 1650 C C . ASP A 1 209 ? -4.541 18.872 8.930 1.00 80.38 209 ASP A C 1
ATOM 1652 O O . ASP A 1 209 ? -5.400 18.496 9.735 1.00 80.38 209 ASP A O 1
ATOM 1656 N N . GLU A 1 210 ? -4.593 18.499 7.649 1.00 81.25 210 GLU A N 1
ATOM 1657 C CA . GLU A 1 210 ? -5.569 17.530 7.149 1.00 81.25 210 GLU A CA 1
ATOM 1658 C C . GLU A 1 210 ? -5.277 16.128 7.674 1.00 81.25 210 GLU A C 1
ATOM 1660 O O . GLU A 1 210 ? -6.198 15.432 8.115 1.00 81.25 210 GLU A O 1
ATOM 1665 N N . LEU A 1 211 ? -4.000 15.749 7.710 1.00 81.75 211 LEU A N 1
ATOM 1666 C CA . LEU A 1 211 ? -3.576 14.475 8.267 1.00 81.75 211 LEU A CA 1
ATOM 1667 C C . LEU A 1 211 ? -3.972 14.344 9.746 1.00 81.75 211 LEU A C 1
ATOM 1669 O O . LEU A 1 211 ? -4.544 13.330 10.142 1.00 81.75 211 LEU A O 1
ATOM 1673 N N . ASP A 1 212 ? -3.730 15.369 10.562 1.00 84.62 212 ASP A N 1
ATOM 1674 C CA . ASP A 1 212 ? -4.066 15.346 11.989 1.00 84.62 212 ASP A CA 1
ATOM 1675 C C . ASP A 1 212 ? -5.580 15.322 12.234 1.00 84.62 212 ASP A C 1
ATOM 1677 O O . ASP A 1 212 ? -6.066 14.597 13.113 1.00 84.62 212 ASP A O 1
ATOM 1681 N N . ARG A 1 213 ? -6.359 16.030 11.406 1.00 88.44 213 ARG A N 1
ATOM 1682 C CA . ARG A 1 213 ? -7.827 15.951 11.426 1.00 88.44 213 ARG A CA 1
ATOM 1683 C C . ARG A 1 213 ? -8.315 14.533 11.122 1.00 88.44 213 ARG A C 1
ATOM 1685 O O . ARG A 1 213 ? -9.173 14.014 11.838 1.00 88.44 213 ARG A O 1
ATOM 1692 N N . ASN A 1 214 ? -7.760 13.901 10.091 1.00 89.00 214 ASN A N 1
ATOM 1693 C CA . ASN A 1 214 ? -8.139 12.550 9.686 1.00 89.00 214 ASN A CA 1
ATOM 1694 C C . ASN A 1 214 ? -7.659 11.487 10.684 1.00 89.00 214 ASN A C 1
ATOM 1696 O O . ASN A 1 214 ? -8.367 10.504 10.908 1.00 89.00 214 ASN A O 1
ATOM 1700 N N . LYS A 1 215 ? -6.525 11.696 11.367 1.00 89.88 215 LYS A N 1
ATOM 1701 C CA . LYS A 1 215 ? -6.091 10.835 12.481 1.00 89.88 215 LYS A CA 1
ATOM 1702 C C . LYS A 1 215 ? -7.081 10.903 13.632 1.00 89.88 215 LYS A C 1
ATOM 1704 O O . LYS A 1 215 ? -7.490 9.863 14.139 1.00 89.88 215 LYS A O 1
ATOM 1709 N N . LYS A 1 216 ? -7.520 12.108 14.015 1.00 93.00 216 LYS A N 1
ATOM 1710 C CA . LYS A 1 216 ? -8.552 12.271 15.048 1.00 93.00 216 LYS A CA 1
ATOM 1711 C C . LYS A 1 216 ? -9.839 11.541 14.661 1.00 93.00 216 LYS A C 1
ATOM 1713 O O . LYS A 1 216 ? -10.367 10.780 15.462 1.00 93.00 216 LYS A O 1
ATOM 1718 N N . LEU A 1 217 ? -10.286 11.713 13.418 1.00 94.31 217 LEU A N 1
ATOM 1719 C CA . LEU A 1 217 ? -11.467 11.030 12.896 1.00 94.31 217 LEU A CA 1
ATOM 1720 C C . LEU A 1 217 ? -11.313 9.500 12.904 1.00 94.31 217 LEU A C 1
ATOM 1722 O O . LEU A 1 217 ? -12.265 8.797 13.226 1.00 94.31 217 LEU A O 1
ATOM 1726 N N . SER A 1 218 ? -10.122 8.988 12.590 1.00 93.94 218 SER A N 1
ATOM 1727 C CA . SER A 1 218 ? -9.806 7.555 12.638 1.00 93.94 218 SER A CA 1
ATOM 1728 C C . SER A 1 218 ? -9.859 7.005 14.064 1.00 93.94 218 SER A C 1
ATOM 1730 O O . SER A 1 218 ? -10.426 5.942 14.298 1.00 93.94 218 SER A O 1
ATOM 1732 N N . VAL A 1 219 ? -9.331 7.753 15.038 1.00 94.44 219 VAL A N 1
ATOM 1733 C CA . VAL A 1 219 ? -9.420 7.389 16.460 1.00 94.44 219 VAL A CA 1
ATOM 1734 C C . VAL A 1 219 ? -10.871 7.382 16.938 1.00 94.44 219 VAL A C 1
ATOM 1736 O O . VAL A 1 219 ? -11.274 6.453 17.634 1.00 94.44 219 VAL A O 1
ATOM 1739 N N . ASP A 1 220 ? -11.658 8.393 16.570 1.00 95.06 220 ASP A N 1
ATOM 1740 C CA . ASP A 1 220 ? -13.066 8.477 16.965 1.00 95.06 220 ASP A CA 1
ATOM 1741 C C . ASP A 1 220 ? -13.879 7.318 16.361 1.00 95.06 220 ASP A C 1
ATOM 1743 O O . ASP A 1 220 ? -14.649 6.677 17.069 1.00 95.06 220 ASP A O 1
ATOM 1747 N N . LEU A 1 221 ? -13.605 6.942 15.107 1.00 94.56 221 LEU A N 1
ATOM 1748 C CA . LEU A 1 221 ? -14.200 5.760 14.475 1.00 94.56 221 LEU A CA 1
ATOM 1749 C C . LEU A 1 221 ? -13.924 4.453 15.225 1.00 94.56 221 LEU A C 1
ATOM 1751 O O . LEU A 1 221 ? -14.825 3.631 15.379 1.00 94.56 221 LEU A O 1
ATOM 1755 N N . LEU A 1 222 ? -12.685 4.245 15.676 1.00 93.69 222 LEU A N 1
ATOM 1756 C CA . LEU A 1 222 ? -12.313 3.054 16.442 1.00 93.69 222 LEU A CA 1
ATOM 1757 C C . LEU A 1 222 ? -12.951 3.062 17.838 1.00 93.69 222 LEU A C 1
ATOM 1759 O O . LEU A 1 222 ? -13.390 2.021 18.326 1.00 93.69 222 LEU A O 1
ATOM 1763 N N . ARG A 1 223 ? -13.092 4.238 18.457 1.00 93.44 223 ARG A N 1
ATOM 1764 C CA . ARG A 1 223 ? -13.804 4.390 19.735 1.00 93.44 223 ARG A CA 1
ATOM 1765 C C . ARG A 1 223 ? -15.286 4.068 19.624 1.00 93.44 223 ARG A C 1
ATOM 1767 O O . ARG A 1 223 ? -15.817 3.439 20.536 1.00 93.44 223 ARG A O 1
ATOM 1774 N N . ASP A 1 224 ? -15.930 4.437 18.521 1.00 92.19 224 ASP A N 1
ATOM 1775 C CA . ASP A 1 224 ? -17.355 4.167 18.299 1.00 92.19 224 ASP A CA 1
ATOM 1776 C C . ASP A 1 224 ? -17.671 2.661 18.271 1.00 92.19 224 ASP A C 1
ATOM 1778 O O . ASP A 1 224 ? -18.760 2.246 18.668 1.00 92.19 224 ASP A O 1
ATOM 1782 N N . ILE A 1 225 ? -16.706 1.826 17.870 1.00 90.50 225 ILE A N 1
ATOM 1783 C CA . ILE A 1 225 ? -16.812 0.357 17.913 1.00 90.50 225 ILE A CA 1
ATOM 1784 C C . ILE A 1 225 ? -16.169 -0.267 19.170 1.00 90.50 225 ILE A C 1
ATOM 1786 O O . ILE A 1 225 ? -16.076 -1.491 19.292 1.00 90.50 225 ILE A O 1
ATOM 1790 N N . GLY A 1 226 ? -15.778 0.564 20.143 1.00 92.19 226 GLY A N 1
ATOM 1791 C CA . GLY A 1 226 ? -15.336 0.162 21.481 1.00 92.19 226 GLY A CA 1
ATOM 1792 C C . GLY A 1 226 ? -13.827 -0.010 21.666 1.00 92.19 226 GLY A C 1
ATOM 1793 O O . GLY A 1 226 ? -13.411 -0.505 22.715 1.00 92.19 226 GLY A O 1
ATOM 1794 N N . TRP A 1 227 ? -13.007 0.376 20.686 1.00 94.06 227 TRP A N 1
ATOM 1795 C CA . TRP A 1 227 ? -11.549 0.296 20.772 1.00 94.06 227 TRP A CA 1
ATOM 1796 C C . TRP A 1 227 ? -10.939 1.606 21.277 1.00 94.06 227 TRP A C 1
ATOM 1798 O O . TRP A 1 227 ? -11.228 2.700 20.793 1.00 94.06 227 TRP A O 1
ATOM 1808 N N . HIS A 1 228 ? -10.042 1.499 22.252 1.00 94.00 228 HIS A N 1
ATOM 1809 C CA . HIS A 1 228 ? -9.397 2.632 22.908 1.00 94.00 228 HIS A CA 1
ATOM 1810 C C . HIS A 1 228 ? -7.877 2.500 22.865 1.00 94.00 228 HIS A C 1
ATOM 1812 O O . HIS A 1 228 ? -7.349 1.403 23.005 1.00 94.00 228 HIS A O 1
ATOM 1818 N N . ILE A 1 229 ? -7.173 3.623 22.727 1.00 92.56 229 ILE A N 1
ATOM 1819 C CA . ILE A 1 229 ? -5.706 3.657 22.772 1.00 92.56 229 ILE A CA 1
ATOM 1820 C C . ILE A 1 229 ? -5.235 3.405 24.210 1.00 92.56 229 ILE A C 1
ATOM 1822 O O . ILE A 1 229 ? -5.664 4.105 25.129 1.00 92.56 229 ILE A O 1
ATOM 1826 N N . VAL A 1 230 ? -4.331 2.443 24.390 1.00 84.44 230 VAL A N 1
ATOM 1827 C CA . VAL A 1 230 ? -3.679 2.124 25.675 1.00 84.44 230 VAL A CA 1
ATOM 1828 C C . VAL A 1 230 ? -2.358 2.865 25.813 1.00 84.44 230 VAL A C 1
ATOM 1830 O O . VAL A 1 230 ? -2.022 3.368 26.886 1.00 84.44 230 VAL A O 1
ATOM 1833 N N . SER A 1 231 ? -1.602 2.938 24.721 1.00 71.31 231 SER A N 1
ATOM 1834 C CA . SER A 1 231 ? -0.291 3.565 24.680 1.00 71.31 231 SER A CA 1
ATOM 1835 C C . SER A 1 231 ? 0.001 4.109 23.278 1.00 71.31 231 SER A C 1
ATOM 1837 O O . SER A 1 231 ? -0.487 3.590 22.271 1.00 71.31 231 SER A O 1
ATOM 1839 N N . SER A 1 232 ? 0.788 5.184 23.226 1.00 50.62 232 SER A N 1
ATOM 1840 C CA . SER A 1 232 ? 1.534 5.560 22.026 1.00 50.62 232 SER A CA 1
ATOM 1841 C C . SER A 1 232 ? 2.905 4.892 22.128 1.00 50.62 232 SER A C 1
ATOM 1843 O O . SER A 1 232 ? 3.538 5.030 23.182 1.00 50.62 232 SER A O 1
ATOM 1845 N N . PRO A 1 233 ? 3.399 4.201 21.087 1.00 48.31 233 PRO A N 1
ATOM 1846 C CA . PRO A 1 233 ? 4.782 3.789 21.025 1.00 48.31 233 PRO A CA 1
ATOM 1847 C C . PRO A 1 233 ? 5.646 5.047 21.136 1.00 48.31 233 PRO A C 1
ATOM 1849 O O . PRO A 1 233 ? 5.281 6.128 20.659 1.00 48.31 233 PRO A O 1
ATOM 1852 N N . ARG A 1 234 ? 6.736 4.886 21.883 1.00 37.78 234 ARG A N 1
ATOM 1853 C CA . ARG A 1 234 ? 7.749 5.911 22.133 1.00 37.78 234 ARG A CA 1
ATOM 1854 C C . ARG A 1 234 ? 8.505 6.275 20.866 1.00 37.78 234 ARG A C 1
ATOM 1856 O O . ARG A 1 234 ? 8.748 5.354 20.056 1.00 37.78 234 ARG A O 1
#

Organism: NCBI:txid1940610